Protein AF-A0A7S4T8A0-F1 (afdb_monomer_lite)

Sequence (207 aa):
MSKEERPYHCPDCGFCRVGGAENFRHCHDCGMCIDKSLFREHNCKVGKYMSNCPVCQEDLFSSRSASHEMPCGHAIHWHCFRDLAAHDSRCPVCKKTAETHERMLPTWNAMAMGIALQPVPPDLAKAVTIVCNDCEKSEENRAWHFLGVQCRHCQSFNTVVERIAMVGPQAHEFLMVADPHPLHLEAQQQQAQQQQQQTNQRRYRRI

Secondary structure (DSSP, 8-state):
--TT--EEE-TTT--EEES-GGGEEE-TTT--EEETTTTTTS---TTSSSSB-TTT--BTTT-SSPEEE-TTS-EEEHHHHHHHHTT--B-TTT-SBSS-HHHHHHHHHHHHHHHHHSPPPGGG-EEEEEEETTT--EEEEEEP-TT----TTT----EEEEEEEEEHHHHHHHHHHHS--HHHHHHHHHHHHHHHHHHHHHHHTT-

Organism: NCBI:txid49249

Radius of gyration: 25.97 Å; chains: 1; bounding box: 53×41×87 Å

Foldseek 3Di:
DPLFAQWDADPQLRDIDTNDPVQWDQDPQCRDTHGPVCVVPDPGHGCQQVAAAPQPRHGRRPDPFDWDAFPVGHIHGPVSVVVCVVPAQADPPQRAGRHDLVVCVVVLVVLLVVCVVDPDDQQFWWWFWKAASHPRDIDGRFTDDPSATADPVSRDRRIDGPDTDDGGNVSVVSCCPRPNRPVNVVVVVVVVVVVVVVVVVVVVVVD

pLDDT: mean 87.11, std 11.29, range [48.75, 98.44]

InterPro domains:
  IPR001841 Zinc finger, RING-type [PF13639] (52-95)
  IPR001841 Zinc finger, RING-type [PS50089] (53-95)
  IPR001841 Zinc finger, RING-type [SM00184] (53-94)
  IPR013083 Zinc finger, RING/FYVE/PHD-type [G3DSA:3.30.40.10] (49-97)
  IPR017921 Zinc finger, CTCHY-type [PS51270] (1-52)
  IPR037275 Zinc finger, CTCHY-type superfamily [SSF161245] (4-44)
  IPR039512 RCHY1, zinc-ribbon [PF14599] (105-159)

Structure (mmCIF, N/CA/C/O backbone):
data_AF-A0A7S4T8A0-F1
#
_entry.id   AF-A0A7S4T8A0-F1
#
loop_
_atom_site.group_PDB
_atom_site.id
_atom_site.type_symbol
_atom_site.label_atom_id
_atom_site.label_alt_id
_atom_site.label_comp_id
_atom_site.label_asym_id
_atom_site.label_entity_id
_atom_site.label_seq_id
_atom_site.pdbx_PDB_ins_code
_atom_site.Cartn_x
_atom_site.Cartn_y
_atom_site.Cartn_z
_atom_site.occupancy
_atom_site.B_iso_or_equiv
_atom_site.auth_seq_id
_atom_site.auth_comp_id
_atom_site.auth_asym_id
_atom_site.auth_atom_id
_atom_site.pdbx_PDB_model_num
ATOM 1 N N . MET A 1 1 ? 28.435 13.270 -33.967 1.00 48.75 1 MET A N 1
ATOM 2 C CA . MET A 1 1 ? 27.556 12.392 -33.170 1.00 48.75 1 MET A CA 1
ATOM 3 C C . MET A 1 1 ? 28.020 12.504 -31.733 1.00 48.75 1 MET A C 1
ATOM 5 O O . MET A 1 1 ? 29.203 12.268 -31.490 1.00 48.75 1 MET A O 1
ATOM 9 N N . SER A 1 2 ? 27.169 12.984 -30.825 1.00 53.16 2 SER A N 1
ATOM 10 C CA . SER A 1 2 ? 27.525 13.049 -29.403 1.00 53.16 2 SER A CA 1
ATOM 11 C C . SER A 1 2 ? 27.737 11.624 -28.869 1.00 53.16 2 SER A C 1
ATOM 13 O O . SER A 1 2 ? 27.268 10.650 -29.462 1.00 53.16 2 SER A O 1
ATOM 15 N N . LYS A 1 3 ? 28.479 11.468 -27.764 1.00 54.41 3 LYS A N 1
ATOM 16 C CA . LYS A 1 3 ? 28.726 10.153 -27.131 1.00 54.41 3 LYS A CA 1
ATOM 17 C C . LYS A 1 3 ? 27.432 9.398 -26.777 1.00 54.41 3 LYS A C 1
ATOM 19 O O . LYS A 1 3 ? 27.478 8.184 -26.615 1.00 54.41 3 LYS A O 1
ATOM 24 N N . GLU A 1 4 ? 26.310 10.105 -26.684 1.00 59.97 4 GLU A N 1
ATOM 25 C CA . GLU A 1 4 ? 25.004 9.593 -26.263 1.00 59.97 4 GLU A CA 1
ATOM 26 C C . GLU A 1 4 ? 24.246 8.862 -27.385 1.00 59.97 4 GLU A C 1
ATOM 28 O O . GLU A 1 4 ? 23.417 8.006 -27.101 1.00 59.97 4 GLU A O 1
ATOM 33 N N . GLU A 1 5 ? 24.568 9.099 -28.660 1.00 71.00 5 GLU A N 1
ATOM 34 C CA . GLU A 1 5 ? 23.824 8.564 -29.813 1.00 71.00 5 GLU A CA 1
ATOM 35 C C . GLU A 1 5 ? 24.552 7.394 -30.497 1.00 71.00 5 GLU A C 1
ATOM 37 O O . GLU A 1 5 ? 24.729 7.362 -31.716 1.00 71.00 5 GLU A O 1
ATOM 42 N N . ARG A 1 6 ? 25.022 6.418 -29.711 1.00 85.56 6 ARG A N 1
ATOM 43 C CA . ARG A 1 6 ? 25.659 5.193 -30.229 1.00 85.56 6 ARG A CA 1
ATOM 44 C C . ARG A 1 6 ? 24.698 4.005 -30.163 1.00 85.56 6 ARG A C 1
ATOM 46 O O . ARG A 1 6 ? 24.637 3.351 -29.117 1.00 85.56 6 ARG A O 1
ATOM 53 N N . PRO A 1 7 ? 23.917 3.729 -31.225 1.00 87.62 7 PRO A N 1
ATOM 54 C CA . PRO A 1 7 ? 23.053 2.562 -31.258 1.00 87.62 7 PRO A CA 1
ATOM 55 C C . PRO A 1 7 ? 23.877 1.273 -31.328 1.00 87.62 7 PRO A C 1
ATOM 57 O O . PRO A 1 7 ? 24.908 1.216 -31.996 1.00 87.62 7 PRO A O 1
ATOM 60 N N . TYR A 1 8 ? 23.414 0.230 -30.649 1.00 88.06 8 TYR A N 1
ATOM 61 C CA . TYR A 1 8 ? 23.996 -1.106 -30.702 1.00 88.06 8 TYR A CA 1
ATOM 62 C C . TYR A 1 8 ? 22.904 -2.166 -30.566 1.00 88.06 8 TYR A C 1
ATOM 64 O O . TYR A 1 8 ? 21.830 -1.906 -30.027 1.00 88.06 8 TYR A O 1
ATOM 72 N N . HIS A 1 9 ? 23.180 -3.374 -31.043 1.00 87.38 9 HIS A N 1
ATOM 73 C CA . HIS A 1 9 ? 22.301 -4.520 -30.855 1.00 87.38 9 HIS A CA 1
ATOM 74 C C . HIS A 1 9 ? 22.799 -5.354 -29.674 1.00 87.38 9 HIS A C 1
ATOM 76 O O . HIS A 1 9 ? 23.986 -5.675 -29.607 1.00 87.38 9 HIS A O 1
ATOM 82 N N . CYS A 1 10 ? 21.916 -5.703 -28.741 1.00 86.44 10 CYS A N 1
ATOM 83 C CA . CYS A 1 10 ? 22.257 -6.653 -27.687 1.00 86.44 10 CYS A CA 1
ATOM 84 C C . CYS A 1 10 ? 21.934 -8.080 -28.167 1.00 86.44 10 CYS A C 1
ATOM 86 O O . CYS A 1 10 ? 20.768 -8.348 -28.459 1.00 86.44 10 CYS A O 1
ATOM 88 N N . PRO A 1 11 ? 22.923 -8.992 -28.223 1.00 86.88 11 PRO A N 1
ATOM 89 C CA . PRO A 1 11 ? 22.726 -10.341 -28.757 1.00 86.88 11 PRO A CA 1
ATOM 90 C C . PRO A 1 11 ? 21.789 -11.199 -27.898 1.00 86.88 11 PRO A C 1
ATOM 92 O O . PRO A 1 11 ? 21.138 -12.090 -28.429 1.00 86.88 11 PRO A O 1
ATOM 95 N N . ASP A 1 12 ? 21.688 -10.913 -26.598 1.00 86.56 12 ASP A N 1
ATOM 96 C CA . ASP A 1 12 ? 20.878 -11.705 -25.668 1.00 86.56 12 ASP A CA 1
ATOM 97 C C . ASP A 1 12 ? 19.387 -11.345 -25.722 1.00 86.56 12 ASP A C 1
ATOM 99 O O . ASP A 1 12 ? 18.534 -12.222 -25.639 1.00 86.56 12 ASP A O 1
ATOM 103 N N . CYS A 1 13 ? 19.053 -10.054 -25.865 1.00 79.56 13 CYS A N 1
ATOM 104 C CA . CYS A 1 13 ? 17.653 -9.604 -25.899 1.00 79.56 13 CYS A CA 1
ATOM 105 C C . CYS A 1 13 ? 17.105 -9.347 -27.307 1.00 79.56 13 CYS A C 1
ATOM 107 O O . CYS A 1 13 ? 15.904 -9.145 -27.451 1.00 79.56 13 CYS A O 1
ATOM 109 N N . GLY A 1 14 ? 17.957 -9.299 -28.335 1.00 80.44 14 GLY A N 1
ATOM 110 C CA . GLY A 1 14 ? 17.535 -9.064 -29.718 1.00 80.44 14 GLY A CA 1
ATOM 111 C C . GLY A 1 14 ? 17.046 -7.638 -30.013 1.00 80.44 14 GLY A C 1
ATOM 112 O O . GLY A 1 14 ? 16.541 -7.381 -31.106 1.00 80.44 14 GLY A O 1
ATOM 113 N N . PHE A 1 15 ? 17.197 -6.690 -29.080 1.00 80.75 15 PHE A N 1
ATOM 114 C CA . PHE A 1 15 ? 16.782 -5.297 -29.270 1.00 80.75 15 PHE A CA 1
ATOM 115 C C . PHE A 1 15 ? 17.943 -4.358 -29.592 1.00 80.75 15 PHE A C 1
ATOM 117 O O . PHE A 1 15 ? 19.046 -4.461 -29.044 1.00 80.75 15 PHE A O 1
ATOM 124 N N . CYS A 1 16 ? 17.645 -3.366 -30.435 1.00 85.25 16 CYS A N 1
ATOM 125 C CA . CYS A 1 16 ? 18.501 -2.207 -30.650 1.00 85.25 16 CYS A CA 1
ATOM 126 C C . CYS A 1 16 ? 18.373 -1.241 -29.462 1.00 85.25 16 CYS A C 1
ATOM 128 O O . CYS A 1 16 ? 17.284 -0.763 -29.145 1.00 85.25 16 CYS A O 1
ATOM 130 N N . ARG A 1 17 ? 19.493 -0.948 -28.806 1.00 81.88 17 ARG A N 1
ATOM 131 C CA . ARG A 1 17 ? 19.627 -0.003 -27.691 1.00 81.88 17 ARG A CA 1
ATOM 132 C C . ARG A 1 17 ? 20.477 1.186 -28.137 1.00 81.88 17 ARG A C 1
ATOM 134 O O . ARG A 1 17 ? 21.152 1.110 -29.157 1.00 81.88 17 ARG A O 1
ATOM 141 N N . VAL A 1 18 ? 20.464 2.275 -27.373 1.00 83.62 18 VAL A N 1
ATOM 142 C CA . VAL A 1 18 ? 21.265 3.484 -27.634 1.00 83.62 18 VAL A CA 1
ATOM 143 C C . VAL A 1 18 ? 22.103 3.800 -26.394 1.00 83.62 18 VAL A C 1
ATOM 145 O O . VAL A 1 18 ? 21.652 3.552 -25.279 1.00 83.62 18 VAL A O 1
ATOM 148 N N . GLY A 1 19 ? 23.327 4.294 -26.594 1.00 83.19 19 GLY A N 1
ATOM 149 C CA . GLY A 1 19 ? 24.259 4.667 -25.521 1.00 83.19 19 GLY A CA 1
ATOM 150 C C . GLY A 1 19 ? 25.562 3.856 -25.487 1.00 83.19 19 GLY A C 1
ATOM 151 O O . GLY A 1 19 ? 26.326 3.997 -24.539 1.00 83.19 19 GLY A O 1
ATOM 152 N N . GLY A 1 20 ? 25.836 3.039 -26.512 1.00 86.38 20 GLY A N 1
ATOM 153 C CA . GLY A 1 20 ? 27.074 2.262 -26.669 1.00 86.38 20 GLY A CA 1
ATOM 154 C C . GLY A 1 20 ? 27.067 0.919 -25.932 1.00 86.38 20 GLY A C 1
ATOM 155 O O . GLY A 1 20 ? 26.798 0.855 -24.735 1.00 86.38 20 GLY A O 1
ATOM 156 N N . ALA A 1 21 ? 27.392 -0.171 -26.637 1.00 86.00 21 ALA A N 1
ATOM 157 C CA . ALA A 1 21 ? 27.410 -1.531 -26.079 1.00 86.00 21 ALA A CA 1
ATOM 158 C C . ALA A 1 21 ? 28.357 -1.670 -24.873 1.00 86.00 21 ALA A C 1
ATOM 160 O O . ALA A 1 21 ? 28.157 -2.503 -23.991 1.00 86.00 21 ALA A O 1
ATOM 161 N N . GLU A 1 22 ? 29.391 -0.835 -24.817 1.00 88.81 22 GLU A N 1
ATOM 162 C CA . GLU A 1 22 ? 30.385 -0.800 -23.757 1.00 88.81 22 GLU A CA 1
ATOM 163 C C . GLU A 1 22 ? 29.832 -0.340 -22.403 1.00 88.81 22 GLU A C 1
ATOM 165 O O . GLU A 1 22 ? 30.425 -0.692 -21.383 1.00 88.81 22 GLU A O 1
ATOM 170 N N . ASN A 1 23 ? 28.713 0.387 -22.370 1.00 87.88 23 ASN A N 1
ATOM 171 C CA . ASN A 1 23 ? 28.159 0.963 -21.139 1.00 87.88 23 ASN A CA 1
ATOM 172 C C . ASN A 1 23 ? 27.090 0.083 -20.494 1.00 87.88 23 ASN A C 1
ATOM 174 O O . ASN A 1 23 ? 26.768 0.268 -19.327 1.00 87.88 23 ASN A O 1
ATOM 178 N N . PHE A 1 24 ? 26.581 -0.917 -21.211 1.00 89.94 24 PHE A N 1
ATOM 179 C CA . PHE A 1 24 ? 25.480 -1.750 -20.745 1.00 89.94 24 PHE A CA 1
ATOM 180 C C . PHE A 1 24 ? 25.901 -3.208 -20.581 1.00 89.94 24 PHE A C 1
ATOM 182 O O . PHE A 1 24 ? 26.848 -3.698 -21.200 1.00 89.94 24 PHE A O 1
ATOM 189 N N . ARG A 1 25 ? 25.182 -3.919 -19.720 1.00 91.00 25 ARG A N 1
ATOM 190 C CA . ARG A 1 25 ? 25.279 -5.364 -19.538 1.00 91.00 25 ARG A CA 1
ATOM 191 C C . ARG A 1 25 ? 23.870 -5.940 -19.487 1.00 91.00 25 ARG A C 1
ATOM 193 O O . ARG A 1 25 ? 23.003 -5.401 -18.804 1.00 91.00 25 ARG A O 1
ATOM 200 N N . HIS A 1 26 ? 23.647 -7.032 -20.209 1.00 89.31 26 HIS A N 1
ATOM 201 C CA . HIS A 1 26 ? 22.396 -7.769 -20.121 1.00 89.31 26 HIS A CA 1
ATOM 202 C C . HIS A 1 26 ? 22.332 -8.537 -18.795 1.00 89.31 26 HIS A C 1
ATOM 204 O O . HIS A 1 26 ? 23.280 -9.225 -18.418 1.00 89.31 26 HIS A O 1
ATOM 210 N N . CYS A 1 27 ? 21.231 -8.386 -18.066 1.00 87.81 27 CYS A N 1
ATOM 211 C CA . CYS A 1 27 ? 20.932 -9.198 -16.898 1.00 87.81 27 CYS A CA 1
ATOM 212 C C . CYS A 1 27 ? 20.040 -10.363 -17.331 1.00 87.81 27 CYS A C 1
ATOM 214 O O . CYS A 1 27 ? 18.884 -10.147 -17.683 1.00 87.81 27 CYS A O 1
ATOM 216 N N . HIS A 1 28 ? 20.567 -11.587 -17.281 1.00 85.88 28 HIS A N 1
ATOM 217 C CA . HIS A 1 28 ? 19.819 -12.786 -17.677 1.00 85.88 28 HIS A CA 1
ATOM 218 C C . HIS A 1 28 ? 18.681 -13.143 -16.713 1.00 85.88 28 HIS A C 1
ATOM 220 O O . HIS A 1 28 ? 17.760 -13.850 -17.105 1.00 85.88 28 HIS A O 1
ATOM 226 N N . ASP A 1 29 ? 18.709 -12.627 -15.482 1.00 82.50 29 ASP A N 1
ATOM 227 C CA . ASP A 1 29 ? 17.648 -12.872 -14.506 1.00 82.50 29 ASP A CA 1
ATOM 228 C C . ASP A 1 29 ? 16.394 -12.046 -14.842 1.00 82.50 29 ASP A C 1
ATOM 230 O O . ASP A 1 29 ? 15.294 -12.585 -14.954 1.00 82.50 29 ASP A O 1
ATOM 234 N N . CYS A 1 30 ? 16.541 -10.729 -15.046 1.00 78.19 30 CYS A N 1
ATOM 235 C CA . CYS A 1 30 ? 15.410 -9.835 -15.333 1.00 78.19 30 CYS A CA 1
ATOM 236 C C . CYS A 1 30 ? 15.162 -9.560 -16.828 1.00 78.19 30 CYS A C 1
ATOM 238 O O . CYS A 1 30 ? 14.148 -8.948 -17.167 1.00 78.19 30 CYS A O 1
ATOM 240 N N . GLY A 1 31 ? 16.071 -9.979 -17.713 1.00 79.00 31 GLY A N 1
ATOM 241 C CA . GLY A 1 31 ? 15.983 -9.823 -19.169 1.00 79.00 31 GLY A CA 1
ATOM 242 C C . GLY A 1 31 ? 16.348 -8.431 -19.705 1.00 79.00 31 GLY A C 1
ATOM 243 O O . GLY A 1 31 ? 16.239 -8.190 -20.908 1.00 79.00 31 GLY A O 1
ATOM 244 N N . MET A 1 32 ? 16.783 -7.492 -18.856 1.00 81.81 32 MET A N 1
ATOM 245 C CA . MET A 1 32 ? 17.033 -6.097 -19.248 1.00 81.81 32 MET A CA 1
ATOM 246 C C . MET A 1 32 ? 18.515 -5.779 -19.463 1.00 81.81 32 MET A C 1
ATOM 248 O O . MET A 1 32 ? 19.394 -6.282 -18.764 1.00 81.81 32 MET A O 1
ATOM 252 N N . CYS A 1 33 ? 18.795 -4.877 -20.410 1.00 87.12 33 CYS A N 1
ATOM 253 C CA . CYS A 1 33 ? 20.112 -4.255 -20.565 1.00 87.12 33 CYS A CA 1
ATOM 254 C C . CYS A 1 33 ? 20.242 -3.099 -19.569 1.00 87.12 33 CYS A C 1
ATOM 256 O O . CYS A 1 33 ? 19.573 -2.079 -19.725 1.00 87.12 33 CYS A O 1
ATOM 258 N N . ILE A 1 34 ? 21.098 -3.259 -18.563 1.00 88.62 34 ILE A N 1
ATOM 259 C CA . ILE A 1 34 ? 21.295 -2.302 -17.470 1.00 88.62 34 ILE A CA 1
ATOM 260 C C . ILE A 1 34 ? 22.652 -1.621 -17.632 1.00 88.62 34 ILE A C 1
ATOM 262 O O . ILE A 1 34 ? 23.612 -2.251 -18.081 1.00 88.62 34 ILE A O 1
ATOM 266 N N . ASP A 1 35 ? 22.741 -0.341 -17.274 1.00 89.69 35 ASP A N 1
ATOM 267 C CA . ASP A 1 35 ? 24.019 0.368 -17.217 1.00 89.69 35 ASP A CA 1
ATOM 268 C C . ASP A 1 35 ? 24.990 -0.373 -16.282 1.00 89.69 35 ASP A C 1
ATOM 270 O O . ASP A 1 35 ? 24.622 -0.798 -15.184 1.00 89.69 35 ASP A O 1
ATOM 274 N N . LYS A 1 36 ? 26.241 -0.554 -16.709 1.00 90.38 36 LYS A N 1
ATOM 275 C CA . LYS A 1 36 ? 27.254 -1.287 -15.941 1.00 90.38 36 LYS A CA 1
ATOM 276 C C . LYS A 1 36 ? 27.491 -0.685 -14.557 1.00 90.38 36 LYS A C 1
ATOM 278 O O . LYS A 1 36 ? 27.799 -1.447 -13.643 1.00 90.38 36 LYS A O 1
ATOM 283 N N . SER A 1 37 ? 27.338 0.631 -14.396 1.00 89.38 37 SER A N 1
ATOM 284 C CA . SER A 1 37 ? 27.456 1.312 -13.102 1.00 89.38 37 SER A CA 1
ATOM 285 C C . SER A 1 37 ? 26.334 0.924 -12.135 1.00 89.38 37 SER A C 1
ATOM 287 O O . SER A 1 37 ? 26.591 0.739 -10.951 1.00 89.38 37 SER A O 1
ATOM 289 N N . LEU A 1 38 ? 25.122 0.697 -12.647 1.00 87.69 38 LEU A N 1
ATOM 290 C CA . LEU A 1 38 ? 23.939 0.340 -11.858 1.00 87.69 38 LEU A CA 1
ATOM 291 C C . LEU A 1 38 ? 23.700 -1.173 -11.781 1.00 87.69 38 LEU A C 1
ATOM 293 O O . LEU A 1 38 ? 22.824 -1.627 -11.050 1.00 87.69 38 LEU A O 1
ATOM 297 N N . PHE A 1 39 ? 24.478 -1.987 -12.499 1.00 88.62 39 PHE A N 1
ATOM 298 C CA . PHE A 1 39 ? 24.232 -3.426 -12.616 1.00 88.62 39 PHE A CA 1
ATOM 299 C C . PHE A 1 39 ? 24.230 -4.169 -11.272 1.00 88.62 39 PHE A C 1
ATOM 301 O O . PHE A 1 39 ? 23.576 -5.195 -11.146 1.00 88.62 39 PHE A O 1
ATOM 308 N N . ARG A 1 40 ? 24.939 -3.696 -10.244 1.00 85.69 40 ARG A N 1
ATOM 309 C CA . ARG A 1 40 ? 24.911 -4.351 -8.921 1.00 85.69 40 ARG A CA 1
ATOM 310 C C . ARG A 1 40 ? 23.735 -3.923 -8.048 1.00 85.69 40 ARG A C 1
ATOM 312 O O . ARG A 1 40 ? 23.324 -4.692 -7.192 1.00 85.69 40 ARG A O 1
ATOM 319 N N . GLU A 1 41 ? 23.212 -2.724 -8.272 1.00 85.25 41 GLU A N 1
ATOM 320 C CA . GLU A 1 41 ? 22.205 -2.085 -7.416 1.00 85.25 41 GLU A CA 1
ATOM 321 C C . GLU A 1 41 ? 20.824 -2.020 -8.078 1.00 85.25 41 GLU A C 1
ATOM 323 O O . GLU A 1 41 ? 19.853 -1.587 -7.461 1.00 85.25 41 GLU A O 1
ATOM 328 N N . HIS A 1 42 ? 20.708 -2.453 -9.337 1.00 84.69 42 HIS A N 1
ATOM 329 C CA . HIS A 1 42 ? 19.425 -2.477 -10.021 1.00 84.69 42 HIS A CA 1
ATOM 330 C C . HIS A 1 42 ? 18.442 -3.410 -9.315 1.00 84.69 42 HIS A C 1
ATOM 332 O O . HIS A 1 42 ? 18.804 -4.487 -8.836 1.00 84.69 42 HIS A O 1
ATOM 338 N N . ASN A 1 43 ? 17.172 -3.008 -9.300 1.00 72.50 43 ASN A N 1
ATOM 339 C CA . ASN A 1 43 ? 16.095 -3.803 -8.727 1.00 72.50 43 ASN A CA 1
ATOM 340 C C . ASN A 1 43 ? 15.769 -5.001 -9.636 1.00 72.50 43 ASN A C 1
ATOM 342 O O . ASN A 1 43 ? 14.817 -4.981 -10.428 1.00 72.50 43 ASN A O 1
ATOM 346 N N . CYS A 1 44 ? 16.627 -6.019 -9.572 1.00 78.75 44 CYS A N 1
ATOM 347 C CA . CYS A 1 44 ? 16.523 -7.239 -10.349 1.00 78.75 44 CYS A CA 1
ATOM 348 C C . CYS A 1 44 ? 15.435 -8.144 -9.770 1.00 78.75 44 CYS A C 1
ATOM 350 O O . CYS A 1 44 ? 15.535 -8.615 -8.637 1.00 78.7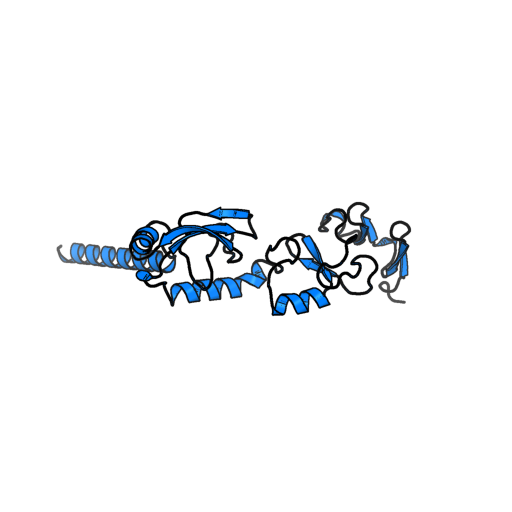5 44 CYS A O 1
ATOM 352 N N . LYS A 1 45 ? 14.404 -8.426 -10.569 1.00 73.19 45 LYS A N 1
ATOM 353 C CA . LYS A 1 45 ? 13.423 -9.477 -10.288 1.00 73.19 45 LYS A CA 1
ATOM 354 C C . LYS A 1 45 ? 13.258 -10.347 -11.525 1.00 73.19 45 LYS A C 1
ATOM 356 O O . LYS A 1 45 ? 13.103 -9.821 -12.631 1.00 73.19 45 LYS A O 1
ATOM 361 N N . VAL A 1 46 ? 13.297 -11.663 -11.326 1.00 72.12 46 VAL A N 1
ATOM 362 C CA . VAL A 1 46 ? 13.200 -12.639 -12.416 1.00 72.12 46 VAL A CA 1
ATOM 363 C C . VAL A 1 46 ? 11.882 -12.461 -13.166 1.00 72.12 46 VAL A C 1
ATOM 365 O O . VAL A 1 46 ? 10.829 -12.351 -12.542 1.00 72.12 46 VAL A O 1
ATOM 368 N N . GLY A 1 47 ? 11.942 -12.391 -14.498 1.00 64.75 47 GLY A N 1
ATOM 369 C CA . GLY A 1 47 ? 10.750 -12.313 -15.355 1.00 64.75 47 GLY A CA 1
ATOM 370 C C . GLY A 1 47 ? 9.937 -11.014 -15.254 1.00 64.75 47 GLY A C 1
ATOM 371 O O . GLY A 1 47 ? 8.846 -10.938 -15.810 1.00 64.75 47 GLY A O 1
ATOM 372 N N . LYS A 1 48 ? 10.455 -9.972 -14.590 1.00 67.50 48 LYS A N 1
ATOM 373 C CA . LYS A 1 48 ? 9.733 -8.715 -14.311 1.00 67.50 48 LYS A CA 1
ATOM 374 C C . LYS A 1 48 ? 9.112 -8.044 -15.537 1.00 67.50 48 LYS A C 1
ATOM 376 O O . LYS A 1 48 ? 8.021 -7.493 -15.440 1.00 67.50 48 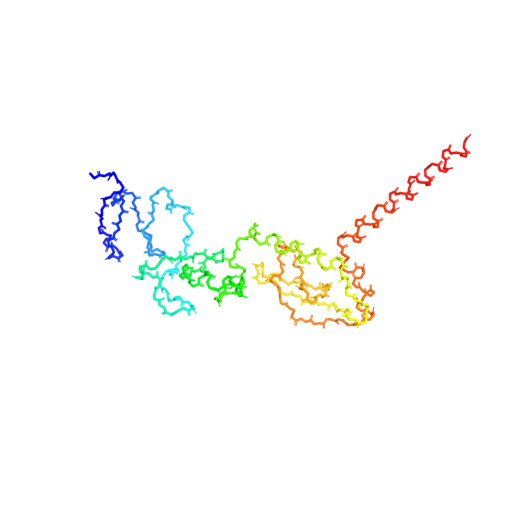LYS A O 1
ATOM 381 N N . TYR A 1 49 ? 9.802 -8.089 -16.672 1.00 68.00 49 TYR A N 1
ATOM 382 C CA . TYR A 1 49 ? 9.323 -7.500 -17.924 1.00 68.00 49 TYR A CA 1
ATOM 383 C C . TYR A 1 49 ? 8.752 -8.542 -18.883 1.00 68.00 49 TYR A C 1
ATOM 385 O O . TYR A 1 49 ? 8.081 -8.171 -19.833 1.00 68.00 49 TYR A O 1
ATOM 393 N N . MET A 1 50 ? 8.947 -9.835 -18.612 1.00 69.88 50 MET A N 1
ATOM 394 C CA . MET A 1 50 ? 8.470 -10.942 -19.453 1.00 69.88 50 MET A CA 1
ATOM 395 C C . MET A 1 50 ? 7.006 -11.289 -19.145 1.00 69.88 50 MET A C 1
ATOM 397 O O . MET A 1 50 ? 6.632 -12.455 -19.044 1.00 69.88 50 MET A O 1
ATOM 401 N N . SER A 1 51 ? 6.190 -10.262 -18.921 1.00 77.75 51 SER A N 1
ATOM 402 C CA . SER A 1 51 ? 4.763 -10.381 -18.644 1.00 77.75 51 SER A CA 1
ATOM 403 C C . SER A 1 51 ? 3.994 -9.264 -19.338 1.00 77.75 51 SER A C 1
ATOM 405 O O . SER A 1 51 ? 4.551 -8.221 -19.691 1.00 77.75 51 SER A O 1
ATOM 407 N N . ASN A 1 52 ? 2.695 -9.478 -19.526 1.00 89.94 52 ASN A N 1
ATOM 408 C CA . ASN A 1 52 ? 1.815 -8.452 -20.064 1.00 89.94 52 ASN A CA 1
ATOM 409 C C . ASN A 1 52 ? 1.404 -7.478 -18.959 1.00 89.94 52 ASN A C 1
ATOM 411 O O . ASN A 1 52 ? 1.201 -7.859 -17.804 1.00 89.94 52 ASN A O 1
ATOM 415 N N . CYS A 1 53 ? 1.217 -6.217 -19.333 1.00 92.25 53 CYS A N 1
ATOM 416 C CA . CYS A 1 53 ? 0.666 -5.199 -18.459 1.00 92.25 53 CYS A CA 1
ATOM 417 C C . CYS A 1 53 ? -0.738 -5.635 -17.989 1.00 92.25 53 CYS A C 1
ATOM 419 O O . CYS A 1 53 ? -1.617 -5.833 -18.823 1.00 92.25 53 CYS A O 1
ATOM 421 N N . PRO A 1 54 ? -1.015 -5.738 -16.678 1.00 92.19 54 PRO A N 1
ATOM 422 C CA . PRO A 1 54 ? -2.316 -6.166 -16.158 1.00 92.19 54 PRO A CA 1
ATOM 423 C C . PRO A 1 54 ? -3.451 -5.165 -16.431 1.00 92.19 54 PRO A C 1
ATOM 425 O O . PRO A 1 54 ? -4.608 -5.485 -16.177 1.00 92.19 54 PRO A O 1
ATOM 428 N N . VAL A 1 55 ? -3.132 -3.957 -16.912 1.00 92.81 55 VAL A N 1
ATOM 429 C CA . VAL A 1 55 ? -4.113 -2.905 -17.219 1.00 92.81 55 VAL A CA 1
ATOM 430 C C . VAL A 1 55 ? -4.547 -2.965 -18.687 1.00 92.81 55 VAL A C 1
ATOM 432 O O . VAL A 1 55 ? -5.739 -3.066 -18.955 1.00 92.81 55 VAL A O 1
ATOM 435 N N . CYS A 1 56 ? -3.604 -2.941 -19.636 1.00 93.38 56 CYS A N 1
ATOM 436 C CA . CYS A 1 56 ? -3.907 -2.936 -21.076 1.00 93.38 56 CYS A CA 1
ATOM 437 C C . CYS A 1 56 ? -3.676 -4.280 -21.787 1.00 93.38 56 CYS A C 1
ATOM 439 O O . CYS A 1 56 ? -4.016 -4.408 -22.956 1.00 93.38 56 CYS A O 1
ATOM 441 N N . GLN A 1 57 ? -3.104 -5.277 -21.103 1.00 91.44 57 GLN A N 1
ATOM 442 C CA . GLN A 1 57 ? -2.757 -6.609 -21.626 1.00 91.44 57 GLN A CA 1
ATOM 443 C C . GLN A 1 57 ? -1.696 -6.632 -22.737 1.00 91.44 57 GLN A C 1
ATOM 445 O O . GLN A 1 57 ? -1.402 -7.696 -23.279 1.00 91.44 57 GLN A O 1
ATOM 450 N N . GLU A 1 58 ? -1.071 -5.495 -23.033 1.00 91.06 58 GLU A N 1
ATOM 451 C CA . GLU A 1 58 ? 0.066 -5.417 -23.946 1.00 91.06 58 GLU A CA 1
ATOM 452 C C . GLU A 1 58 ? 1.368 -5.843 -23.260 1.00 91.06 58 GLU A C 1
ATOM 454 O O . GLU A 1 58 ? 1.544 -5.685 -22.050 1.00 91.06 58 GLU A O 1
ATOM 459 N N . ASP A 1 59 ? 2.307 -6.350 -24.052 1.00 87.00 59 ASP A N 1
ATOM 460 C CA . ASP A 1 59 ? 3.596 -6.839 -23.572 1.00 87.00 59 ASP A CA 1
ATOM 461 C C . ASP A 1 59 ? 4.464 -5.711 -22.967 1.00 87.00 59 ASP A C 1
ATOM 463 O O . ASP A 1 59 ? 4.557 -4.604 -23.510 1.00 87.00 59 ASP A O 1
ATOM 467 N N . LEU A 1 60 ? 5.105 -5.967 -21.820 1.00 85.19 60 LEU A N 1
ATOM 468 C CA . LEU A 1 60 ? 5.956 -4.978 -21.138 1.00 85.19 60 LEU A CA 1
ATOM 469 C C . LEU A 1 60 ? 7.393 -4.938 -21.671 1.00 85.19 60 LEU A C 1
ATOM 471 O O . LEU A 1 60 ? 8.091 -3.950 -21.443 1.00 85.19 60 LEU A O 1
ATOM 475 N N . PHE A 1 61 ? 7.845 -5.990 -22.353 1.00 77.06 61 PHE A N 1
ATOM 476 C CA . PHE A 1 61 ? 9.234 -6.156 -22.775 1.00 77.06 61 PHE A CA 1
ATOM 477 C C . PHE A 1 61 ? 9.515 -5.565 -24.159 1.00 77.06 61 PHE A C 1
ATOM 479 O O . PHE A 1 61 ? 10.519 -4.887 -24.368 1.00 77.06 61 PHE A O 1
ATOM 486 N N . SER A 1 62 ? 8.622 -5.836 -25.105 1.00 74.12 62 SER A N 1
ATOM 487 C CA . SER A 1 62 ? 8.714 -5.495 -26.523 1.00 74.12 62 SER A CA 1
ATOM 488 C C . SER A 1 62 ? 7.981 -4.204 -26.880 1.00 74.12 62 SER A C 1
ATOM 490 O O . SER A 1 62 ? 8.245 -3.622 -27.936 1.00 74.12 62 SER A O 1
ATOM 492 N N . SER A 1 63 ? 7.083 -3.723 -26.013 1.00 77.06 63 SER A N 1
ATOM 493 C CA . SER A 1 63 ? 6.409 -2.444 -26.223 1.00 77.06 63 SER A CA 1
ATOM 494 C C . SER A 1 63 ? 7.393 -1.274 -26.179 1.00 77.06 63 SER A C 1
ATOM 496 O O . SER A 1 63 ? 8.316 -1.214 -25.370 1.00 77.06 63 SER A O 1
ATOM 498 N N . ARG A 1 64 ? 7.157 -0.288 -27.050 1.00 76.69 64 ARG A N 1
ATOM 499 C CA . ARG A 1 64 ? 7.884 0.993 -27.057 1.00 76.69 64 ARG A CA 1
ATOM 500 C C . ARG A 1 64 ? 7.412 1.943 -25.953 1.00 76.69 64 ARG A C 1
ATOM 502 O O . ARG A 1 64 ? 8.031 2.987 -25.751 1.00 76.69 64 ARG A O 1
ATOM 509 N N . SER A 1 65 ? 6.308 1.622 -25.282 1.00 80.12 65 SER A N 1
ATOM 510 C CA . SER A 1 65 ? 5.780 2.411 -24.173 1.00 80.12 65 SER A CA 1
ATOM 511 C C . SER A 1 65 ? 6.683 2.281 -22.952 1.00 80.12 65 SER A C 1
ATOM 513 O O . SER A 1 65 ? 7.046 1.177 -22.555 1.00 80.12 65 SER A O 1
ATOM 515 N N . ALA A 1 66 ? 7.009 3.408 -22.315 1.00 84.06 66 ALA A N 1
ATOM 516 C CA . ALA A 1 66 ? 7.786 3.404 -21.080 1.00 84.06 66 ALA A CA 1
ATOM 517 C C . ALA A 1 66 ? 7.108 2.540 -20.002 1.00 84.06 66 ALA A C 1
ATOM 519 O O . ALA A 1 66 ? 5.893 2.627 -19.804 1.00 84.06 66 ALA A O 1
ATOM 520 N N . SER A 1 67 ? 7.892 1.733 -19.290 1.00 86.62 67 SER A N 1
ATOM 521 C CA . SER A 1 67 ? 7.436 0.976 -18.123 1.00 86.62 67 SER A CA 1
ATOM 522 C C . SER A 1 67 ? 7.561 1.810 -16.850 1.00 86.62 67 SER A C 1
ATOM 524 O O . SER A 1 67 ? 8.539 2.536 -16.674 1.00 86.62 67 SER A O 1
ATOM 526 N N . HIS A 1 68 ? 6.622 1.637 -15.932 1.00 89.00 68 HIS A N 1
ATOM 527 C CA . HIS A 1 68 ? 6.679 2.113 -14.563 1.00 89.00 68 HIS A CA 1
ATOM 528 C C . HIS A 1 68 ? 6.824 0.933 -13.614 1.00 89.00 68 HIS A C 1
ATOM 530 O O . HIS A 1 68 ? 6.059 -0.027 -13.693 1.00 89.00 68 HIS A O 1
ATOM 536 N N . GLU A 1 69 ? 7.781 1.022 -12.704 1.00 87.88 69 GLU A N 1
ATOM 537 C CA . GLU A 1 69 ? 7.959 0.053 -11.637 1.00 87.88 69 GLU A CA 1
ATOM 538 C C . GLU A 1 69 ? 7.436 0.622 -10.322 1.00 87.88 69 GLU A C 1
ATOM 540 O O . GLU A 1 69 ? 7.877 1.678 -9.877 1.00 87.88 69 GLU A O 1
ATOM 545 N N . MET A 1 70 ? 6.532 -0.119 -9.686 1.00 91.94 70 MET A N 1
ATOM 546 C CA . MET A 1 70 ? 6.011 0.213 -8.362 1.00 91.94 70 MET A CA 1
ATOM 547 C C . MET A 1 70 ? 6.958 -0.290 -7.258 1.00 91.94 70 MET A C 1
ATOM 549 O O . MET A 1 70 ? 7.705 -1.244 -7.486 1.00 91.94 70 MET A O 1
ATOM 553 N N . PRO A 1 71 ? 6.869 0.223 -6.014 1.00 90.94 71 PRO A N 1
ATOM 554 C CA . PRO A 1 71 ? 7.726 -0.209 -4.900 1.00 90.94 71 PRO A CA 1
ATOM 555 C C . PRO A 1 71 ? 7.644 -1.705 -4.564 1.00 90.94 71 PRO A C 1
ATOM 557 O O . PRO A 1 71 ? 8.613 -2.305 -4.108 1.00 90.94 71 PRO A O 1
ATOM 560 N N . CYS A 1 72 ? 6.504 -2.351 -4.832 1.00 90.38 72 CYS A N 1
ATOM 561 C CA . CYS A 1 72 ? 6.368 -3.804 -4.694 1.00 90.38 72 CYS A CA 1
ATOM 562 C C . CYS A 1 72 ? 7.198 -4.602 -5.727 1.00 90.38 72 CYS A C 1
ATOM 564 O O . CYS A 1 72 ? 7.352 -5.818 -5.596 1.00 90.38 72 CYS A O 1
ATOM 566 N N . GLY A 1 73 ? 7.760 -3.935 -6.739 1.00 86.69 73 GLY A N 1
ATOM 567 C CA . GLY A 1 73 ? 8.583 -4.476 -7.823 1.00 86.69 73 GLY A CA 1
ATOM 568 C C . GLY A 1 73 ? 7.809 -5.004 -9.032 1.00 86.69 73 GLY A C 1
ATOM 569 O O . GLY A 1 73 ? 8.434 -5.499 -9.966 1.00 86.69 73 GLY A O 1
ATOM 570 N N . HIS A 1 74 ? 6.475 -4.912 -9.037 1.00 89.69 74 HIS A N 1
ATOM 571 C CA . HIS A 1 74 ? 5.680 -5.156 -10.242 1.00 89.69 74 HIS A CA 1
ATOM 572 C C . HIS A 1 74 ? 5.782 -3.965 -11.197 1.00 89.69 74 HIS A C 1
ATOM 574 O O . HIS A 1 74 ? 5.838 -2.812 -10.760 1.00 89.69 74 HIS A O 1
ATOM 580 N N . ALA A 1 75 ? 5.764 -4.251 -12.498 1.00 90.06 75 ALA A N 1
ATOM 581 C CA . ALA A 1 75 ? 5.824 -3.246 -13.547 1.00 90.06 75 ALA A CA 1
ATOM 582 C C . ALA A 1 75 ? 4.518 -3.201 -14.352 1.00 90.06 75 ALA A C 1
ATOM 584 O O . ALA A 1 75 ? 3.898 -4.232 -14.594 1.00 90.06 75 ALA A O 1
ATOM 585 N N . ILE A 1 76 ? 4.115 -1.999 -14.762 1.00 93.06 76 ILE A N 1
ATOM 586 C CA . ILE A 1 76 ? 3.026 -1.732 -15.718 1.00 93.06 76 ILE A CA 1
ATOM 587 C C . ILE A 1 76 ? 3.489 -0.641 -16.694 1.00 93.06 76 ILE A C 1
ATOM 589 O O . ILE A 1 76 ? 4.533 -0.035 -16.468 1.00 93.06 76 ILE A O 1
ATOM 593 N N . HIS A 1 77 ? 2.769 -0.337 -17.777 1.00 93.25 77 HIS A N 1
ATOM 594 C CA . HIS A 1 77 ? 3.149 0.824 -18.599 1.00 93.25 77 HIS A CA 1
ATOM 595 C C . HIS A 1 77 ? 2.920 2.143 -17.854 1.00 93.25 77 HIS A C 1
ATOM 597 O O . HIS A 1 77 ? 1.992 2.275 -17.063 1.00 93.25 77 HIS A O 1
ATOM 603 N N . TRP A 1 78 ? 3.725 3.159 -18.156 1.00 92.06 78 TRP A N 1
ATOM 604 C CA . TRP A 1 78 ? 3.634 4.483 -17.536 1.00 92.06 78 TRP A CA 1
ATOM 605 C C . TRP A 1 78 ? 2.285 5.168 -17.773 1.00 92.06 78 TRP A C 1
ATOM 607 O O . TRP A 1 78 ? 1.728 5.765 -16.856 1.00 92.06 78 TRP A O 1
ATOM 617 N N . HIS A 1 79 ? 1.726 5.054 -18.981 1.00 93.50 79 HIS A N 1
ATOM 618 C CA . HIS A 1 79 ? 0.398 5.602 -19.265 1.00 93.50 79 HIS A CA 1
ATOM 619 C C . HIS A 1 79 ? -0.683 4.880 -18.439 1.00 93.50 79 HIS A C 1
ATOM 621 O O . HIS A 1 79 ? -1.474 5.545 -17.780 1.00 93.50 79 HIS A O 1
ATOM 627 N N . CYS A 1 80 ? -0.625 3.544 -18.361 1.00 95.12 80 CYS A N 1
ATOM 628 C CA . CYS A 1 80 ? -1.501 2.738 -17.508 1.00 95.12 80 CYS A CA 1
ATOM 629 C C . CYS A 1 80 ? -1.372 3.113 -16.025 1.00 95.12 80 CYS A C 1
ATOM 631 O O . CYS A 1 80 ? -2.371 3.172 -15.317 1.00 95.12 80 CYS A O 1
ATOM 633 N N . PHE A 1 81 ? -0.152 3.380 -15.550 1.00 94.94 81 PHE A N 1
ATOM 634 C CA . PHE A 1 81 ? 0.083 3.830 -14.181 1.00 94.94 81 PHE A CA 1
ATOM 635 C C . PHE A 1 81 ? -0.564 5.183 -13.899 1.00 94.94 81 PHE A C 1
ATOM 637 O O . PHE A 1 81 ? -1.236 5.332 -12.886 1.00 94.94 81 PHE A O 1
ATOM 644 N N . ARG A 1 82 ? -0.401 6.157 -14.797 1.00 93.56 82 ARG A N 1
ATOM 645 C CA . ARG A 1 82 ? -1.005 7.483 -14.638 1.00 93.56 82 ARG A CA 1
ATOM 646 C C . ARG A 1 82 ? -2.531 7.405 -14.570 1.00 93.56 82 ARG A C 1
ATOM 648 O O . ARG A 1 82 ? -3.134 8.081 -13.742 1.00 93.56 82 ARG A O 1
ATOM 655 N N . ASP A 1 83 ? -3.133 6.572 -15.413 1.00 94.12 83 ASP A N 1
ATOM 656 C CA . ASP A 1 83 ? -4.585 6.398 -15.453 1.00 94.12 83 ASP A CA 1
ATOM 657 C C . ASP A 1 83 ? -5.091 5.650 -14.202 1.00 94.12 83 ASP A C 1
ATOM 659 O O . ASP A 1 83 ? -6.122 6.012 -13.629 1.00 94.12 83 ASP A O 1
ATOM 663 N N . LEU A 1 84 ? -4.331 4.655 -13.725 1.00 92.94 84 LEU A N 1
ATOM 664 C CA . LEU A 1 84 ? -4.599 3.939 -12.476 1.00 92.94 84 LEU A CA 1
ATOM 665 C C . LEU A 1 84 ? -4.506 4.866 -11.259 1.00 92.94 84 LEU A C 1
ATOM 667 O O . LEU A 1 84 ? -5.435 4.899 -10.459 1.00 92.94 84 LEU A O 1
ATOM 671 N N . ALA A 1 85 ? -3.429 5.646 -11.142 1.00 89.75 85 ALA A N 1
ATOM 672 C CA . ALA A 1 85 ? -3.151 6.510 -9.993 1.00 89.75 85 ALA A CA 1
ATOM 673 C C . ALA A 1 85 ? -4.214 7.602 -9.776 1.00 89.75 85 ALA A C 1
ATOM 675 O O . ALA A 1 85 ? -4.333 8.133 -8.673 1.00 89.75 85 ALA A O 1
ATOM 676 N N . ALA A 1 86 ? -5.011 7.920 -10.801 1.00 89.12 86 ALA A N 1
ATOM 677 C CA . ALA A 1 86 ? -6.158 8.815 -10.678 1.00 89.12 86 ALA A CA 1
ATOM 678 C C . ALA A 1 86 ? -7.351 8.191 -9.920 1.00 89.12 86 ALA A C 1
ATOM 680 O O . ALA A 1 86 ? -8.220 8.926 -9.455 1.00 89.12 86 ALA A O 1
ATOM 681 N N . HIS A 1 87 ? -7.401 6.861 -9.792 1.00 89.00 87 HIS A N 1
ATOM 682 C CA . HIS A 1 87 ? -8.554 6.125 -9.261 1.00 89.00 87 HIS A CA 1
ATOM 683 C C . HIS A 1 87 ? -8.201 5.182 -8.105 1.00 89.00 87 HIS A C 1
ATOM 685 O O . HIS A 1 87 ? -8.986 5.037 -7.170 1.00 89.00 87 HIS A O 1
ATOM 691 N N . ASP A 1 88 ? -7.043 4.525 -8.160 1.00 91.25 88 ASP A N 1
ATOM 692 C CA . ASP A 1 88 ? -6.593 3.565 -7.157 1.00 91.25 88 ASP A CA 1
ATOM 693 C C . ASP A 1 88 ? -5.079 3.697 -6.958 1.00 91.25 88 ASP A C 1
ATOM 695 O O . ASP A 1 88 ? -4.292 3.653 -7.902 1.00 91.25 88 ASP A O 1
ATOM 699 N N . SER A 1 89 ? -4.658 3.847 -5.706 1.00 91.44 89 SER A N 1
ATOM 700 C CA . SER A 1 89 ? -3.248 3.957 -5.329 1.00 91.44 89 SER A CA 1
ATOM 701 C C . SER A 1 89 ? -2.593 2.596 -5.088 1.00 91.44 89 SER A C 1
ATOM 703 O O . SER A 1 89 ? -1.498 2.532 -4.530 1.00 91.44 89 SER A O 1
ATOM 705 N N . ARG A 1 90 ? -3.241 1.491 -5.479 1.00 95.56 90 ARG A N 1
ATOM 706 C CA . ARG A 1 90 ? -2.769 0.122 -5.245 1.00 95.56 90 ARG A CA 1
ATOM 707 C C . ARG A 1 90 ? -2.322 -0.566 -6.525 1.00 95.56 90 ARG A C 1
ATOM 709 O O . ARG A 1 90 ? -2.928 -0.452 -7.585 1.00 95.56 90 ARG A O 1
ATOM 716 N N . CYS A 1 91 ? -1.289 -1.384 -6.388 1.00 94.94 91 CYS A N 1
ATOM 717 C CA . CYS A 1 91 ? -0.796 -2.275 -7.418 1.00 94.94 91 CYS A CA 1
ATOM 718 C C . CYS A 1 91 ? -1.917 -3.223 -7.878 1.00 94.94 91 CYS A C 1
ATOM 720 O O . CYS A 1 91 ? -2.499 -3.925 -7.044 1.00 94.94 91 CYS A O 1
ATOM 722 N N . PRO A 1 92 ? -2.197 -3.333 -9.189 1.00 93.88 92 PRO A N 1
ATOM 723 C CA . PRO A 1 92 ? -3.261 -4.203 -9.681 1.00 93.88 92 PRO A CA 1
ATOM 724 C C . PRO A 1 92 ? -2.969 -5.687 -9.420 1.00 93.88 92 PRO A C 1
ATOM 726 O O . PRO A 1 92 ? -3.919 -6.452 -9.261 1.00 93.88 92 PRO A O 1
ATOM 729 N N . VAL A 1 93 ? -1.685 -6.057 -9.305 1.00 92.62 93 VAL A N 1
ATOM 730 C CA . VAL A 1 93 ? -1.208 -7.436 -9.121 1.00 92.62 93 VAL A CA 1
ATOM 731 C C . VAL A 1 93 ? -1.305 -7.892 -7.665 1.00 92.62 93 VAL A C 1
ATOM 733 O O . VAL A 1 93 ? -1.923 -8.911 -7.385 1.00 92.62 93 VAL A O 1
ATOM 736 N N . CYS A 1 94 ? -0.721 -7.142 -6.725 1.00 93.88 94 CYS A N 1
ATOM 737 C CA . CYS A 1 94 ? -0.600 -7.573 -5.323 1.00 93.88 94 CYS A CA 1
ATOM 738 C C . CYS A 1 94 ? -1.293 -6.659 -4.307 1.00 93.88 94 CYS A C 1
ATOM 740 O O . CYS A 1 94 ? -1.175 -6.887 -3.109 1.00 93.88 94 CYS A O 1
ATOM 742 N N . LYS A 1 95 ? -1.983 -5.606 -4.759 1.00 95.56 95 LYS A N 1
ATOM 743 C CA . LYS A 1 95 ? -2.720 -4.637 -3.927 1.00 95.56 95 LYS A CA 1
ATOM 744 C C . LYS A 1 95 ? -1.886 -3.806 -2.942 1.00 95.56 95 LYS A C 1
ATOM 746 O O . LYS A 1 95 ? -2.454 -2.949 -2.269 1.00 95.56 95 LYS A O 1
ATOM 751 N N . LYS A 1 96 ? -0.560 -3.975 -2.902 1.00 96.56 96 LYS A N 1
ATOM 752 C CA . LYS A 1 96 ? 0.359 -3.056 -2.207 1.00 96.56 96 LYS A CA 1
ATOM 753 C C . LYS A 1 96 ? 0.291 -1.658 -2.801 1.00 96.56 96 LYS A C 1
ATOM 755 O O . LYS A 1 96 ? -0.013 -1.514 -3.981 1.00 96.56 96 LYS A O 1
ATOM 760 N N . THR A 1 97 ? 0.613 -0.647 -2.014 1.00 96.69 97 THR A N 1
ATOM 761 C CA . THR A 1 97 ? 0.633 0.744 -2.455 1.00 96.69 97 THR A CA 1
ATOM 762 C C . THR A 1 97 ? 1.582 0.910 -3.649 1.00 96.69 97 THR A C 1
ATOM 764 O O . THR A 1 97 ? 2.701 0.390 -3.665 1.00 96.69 97 THR A O 1
ATOM 767 N N . ALA A 1 98 ? 1.084 1.560 -4.699 1.00 95.06 98 ALA A N 1
ATOM 768 C CA . ALA A 1 98 ? 1.744 1.703 -5.993 1.00 95.06 98 ALA A CA 1
ATOM 769 C C . ALA A 1 98 ? 2.783 2.835 -6.010 1.00 95.06 98 ALA A C 1
ATOM 771 O O . ALA A 1 98 ? 3.634 2.863 -6.891 1.00 95.06 98 ALA A O 1
ATOM 772 N N . GLU A 1 99 ? 2.733 3.733 -5.027 1.00 92.69 99 GLU A N 1
ATOM 773 C CA . GLU A 1 99 ? 3.651 4.860 -4.845 1.00 92.69 99 GLU A CA 1
ATOM 774 C C . GLU A 1 99 ? 4.546 4.664 -3.616 1.00 92.69 99 GLU A C 1
ATOM 776 O O . GLU A 1 99 ? 4.245 3.856 -2.734 1.00 92.69 99 GLU A O 1
ATOM 781 N N . THR A 1 100 ? 5.665 5.394 -3.554 1.00 92.38 100 THR A N 1
ATOM 782 C CA . THR A 1 100 ? 6.590 5.296 -2.411 1.00 92.38 100 THR A CA 1
ATOM 783 C C . THR A 1 100 ? 5.950 5.805 -1.120 1.00 92.38 100 THR A C 1
ATOM 785 O O . THR A 1 100 ? 5.008 6.604 -1.142 1.00 92.38 100 THR A O 1
ATOM 788 N N . HIS A 1 101 ? 6.489 5.363 0.021 1.00 91.56 101 HIS A N 1
ATOM 789 C CA . HIS A 1 101 ? 6.013 5.781 1.342 1.00 91.56 101 HIS A CA 1
ATOM 790 C C . HIS A 1 101 ? 6.022 7.308 1.473 1.00 91.56 101 HIS A C 1
ATOM 792 O O . HIS A 1 101 ? 5.015 7.903 1.846 1.00 91.56 101 HIS A O 1
ATOM 798 N N . GLU A 1 102 ? 7.099 7.958 1.029 1.00 93.69 102 GLU A N 1
ATOM 799 C CA . GLU A 1 102 ? 7.279 9.409 1.112 1.00 93.69 102 GLU A CA 1
ATOM 800 C C . GLU A 1 102 ? 6.235 10.177 0.298 1.00 93.69 102 GLU A C 1
ATOM 802 O O . GLU A 1 102 ? 5.747 11.218 0.739 1.00 93.69 102 GLU A O 1
ATOM 807 N N . ARG A 1 103 ? 5.859 9.665 -0.881 1.00 93.69 103 ARG A N 1
ATOM 808 C CA . ARG A 1 103 ? 4.832 10.290 -1.730 1.00 93.69 103 ARG A CA 1
ATOM 809 C C . ARG A 1 103 ? 3.427 10.097 -1.166 1.00 93.69 103 ARG A C 1
ATOM 811 O O . ARG A 1 103 ? 2.555 10.925 -1.416 1.00 93.69 103 ARG A O 1
ATOM 818 N N . MET A 1 104 ? 3.218 9.037 -0.389 1.00 94.94 104 MET A N 1
ATOM 819 C CA . MET A 1 104 ? 1.935 8.707 0.232 1.00 94.94 104 MET A CA 1
ATOM 820 C C . MET A 1 104 ? 1.731 9.343 1.607 1.00 94.94 104 MET A C 1
ATOM 822 O O . MET A 1 104 ? 0.584 9.541 2.014 1.00 94.94 104 MET A O 1
ATOM 826 N N . LEU A 1 105 ? 2.813 9.722 2.295 1.00 94.12 105 LEU A N 1
ATOM 827 C CA . LEU A 1 105 ? 2.778 10.377 3.605 1.00 94.12 105 LEU A CA 1
ATOM 828 C C . LEU A 1 105 ? 1.777 11.544 3.692 1.00 94.12 105 LEU A C 1
ATOM 830 O O . LEU A 1 105 ? 1.005 11.555 4.649 1.00 94.12 105 LEU A O 1
ATOM 834 N N . PRO A 1 106 ? 1.706 12.501 2.740 1.00 95.56 106 PRO A N 1
ATOM 835 C CA . PRO A 1 106 ? 0.733 13.593 2.817 1.00 95.56 106 PRO A CA 1
ATOM 836 C C . PRO A 1 106 ? -0.718 13.100 2.861 1.00 95.56 106 PRO A C 1
ATOM 838 O O . PRO A 1 106 ? -1.512 13.589 3.663 1.00 95.56 106 PRO A O 1
ATOM 841 N N . THR A 1 107 ? -1.048 12.095 2.047 1.00 94.81 107 THR A N 1
ATOM 842 C CA . THR A 1 107 ? -2.381 11.481 1.993 1.00 94.81 107 THR A CA 1
ATOM 843 C C . THR A 1 107 ? -2.717 10.801 3.316 1.00 94.81 107 THR A C 1
ATOM 845 O O . THR A 1 107 ? -3.767 11.062 3.899 1.00 94.81 107 THR A O 1
ATOM 848 N N . TRP A 1 108 ? -1.812 9.973 3.840 1.00 95.56 108 TRP A N 1
ATOM 849 C CA . TRP A 1 108 ? -2.021 9.274 5.110 1.00 95.56 108 TRP A CA 1
ATOM 850 C C . TRP A 1 108 ? -2.074 10.221 6.309 1.00 95.56 108 TRP A C 1
ATOM 852 O O . TRP A 1 108 ? -2.898 10.028 7.200 1.00 95.56 108 TRP A O 1
ATOM 862 N N . ASN A 1 109 ? -1.270 11.284 6.314 1.00 95.00 109 ASN A N 1
ATOM 863 C CA . ASN A 1 109 ? -1.325 12.317 7.346 1.00 95.00 109 ASN A CA 1
ATOM 864 C C . ASN A 1 109 ? -2.659 13.070 7.314 1.00 95.00 109 ASN A C 1
ATOM 866 O O . ASN A 1 109 ? -3.246 13.312 8.367 1.00 95.00 109 ASN A O 1
ATOM 870 N N . ALA A 1 110 ? -3.173 13.396 6.124 1.00 95.62 110 ALA A N 1
ATOM 871 C CA . ALA A 1 110 ? -4.490 14.012 5.982 1.00 95.62 110 ALA A CA 1
ATOM 872 C C . ALA A 1 110 ? -5.609 13.087 6.489 1.00 95.62 110 ALA A C 1
ATOM 874 O O . ALA A 1 110 ? -6.513 13.545 7.187 1.00 95.62 110 ALA A O 1
ATOM 875 N N . MET A 1 111 ? -5.525 11.782 6.208 1.00 95.88 111 MET A N 1
ATOM 876 C CA . MET A 1 111 ? -6.466 10.785 6.734 1.00 95.88 111 MET A CA 1
ATOM 877 C C . MET A 1 111 ? -6.395 10.692 8.261 1.00 95.88 111 MET A C 1
ATOM 879 O O . MET A 1 111 ? -7.428 10.775 8.920 1.00 95.88 111 MET A O 1
ATOM 883 N N . ALA A 1 112 ? -5.193 10.575 8.832 1.00 94.31 112 ALA A N 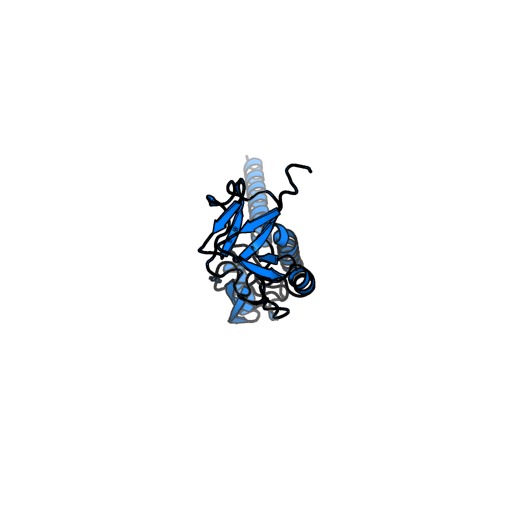1
ATOM 884 C CA . ALA A 1 112 ? -4.988 10.526 10.279 1.00 94.31 112 ALA A CA 1
ATOM 885 C C . ALA A 1 112 ? -5.517 11.791 10.974 1.00 94.31 112 ALA A C 1
ATOM 887 O O . ALA A 1 112 ? -6.210 11.696 11.985 1.00 94.31 112 ALA A O 1
ATOM 888 N N . MET A 1 113 ? -5.263 12.971 10.401 1.00 94.00 113 MET A N 1
ATOM 889 C CA . MET A 1 113 ? -5.808 14.235 10.900 1.00 94.00 113 MET A CA 1
ATOM 890 C C . MET A 1 113 ? -7.340 14.265 10.817 1.00 94.00 113 MET A C 1
ATOM 892 O O . MET A 1 113 ? -7.997 14.674 11.771 1.00 94.00 113 MET A O 1
ATOM 896 N N . GLY A 1 114 ? -7.922 13.800 9.707 1.00 95.56 114 GLY A N 1
ATOM 897 C CA . GLY A 1 114 ? -9.374 13.706 9.537 1.00 95.56 114 GLY A CA 1
ATOM 898 C C . GLY A 1 114 ? -10.033 12.809 10.586 1.00 95.56 114 GLY A C 1
ATOM 899 O O . GLY A 1 114 ? -11.024 13.207 11.190 1.00 95.56 114 GLY A O 1
ATOM 900 N N . ILE A 1 115 ? -9.436 11.646 10.863 1.00 94.50 115 ILE A N 1
ATOM 901 C CA . ILE A 1 115 ? -9.876 10.722 11.923 1.00 94.50 115 ILE A CA 1
ATOM 902 C C . ILE A 1 115 ? -9.839 11.403 13.291 1.00 94.50 115 ILE A C 1
ATOM 904 O O . ILE A 1 115 ? -10.760 11.259 14.092 1.00 94.50 115 ILE A O 1
ATOM 908 N N . ALA A 1 116 ? -8.779 12.163 13.558 1.00 91.38 116 ALA A N 1
ATOM 909 C CA . ALA A 1 116 ? -8.602 12.835 14.832 1.00 91.38 116 ALA A CA 1
ATOM 910 C C . ALA A 1 116 ? -9.608 13.977 15.051 1.00 91.38 116 ALA A C 1
ATOM 912 O O . ALA A 1 116 ? -10.101 14.166 16.162 1.00 91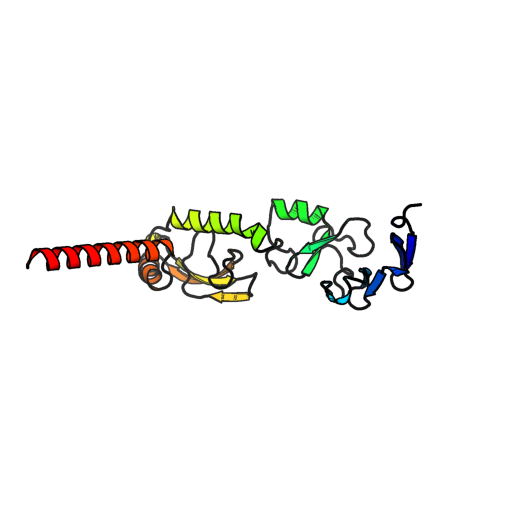.38 116 ALA A O 1
ATOM 913 N N . LEU A 1 117 ? -9.916 14.732 13.992 1.00 92.56 117 LEU A N 1
ATOM 914 C CA . LEU A 1 117 ? -10.890 15.827 14.018 1.00 92.56 117 LEU A CA 1
ATOM 915 C C . LEU A 1 117 ? -12.341 15.334 14.077 1.00 92.56 117 LEU A C 1
ATOM 917 O O . LEU A 1 117 ? -13.215 16.070 14.533 1.00 92.56 117 LEU A O 1
ATOM 921 N N . GLN A 1 118 ? -12.608 14.122 13.592 1.00 93.38 118 GLN A N 1
ATOM 922 C CA . GLN A 1 118 ? -13.949 13.550 13.482 1.00 93.38 118 GLN A CA 1
ATOM 923 C C . GLN A 1 118 ? -13.996 12.155 14.119 1.00 93.38 118 GLN A C 1
ATOM 925 O O . GLN A 1 118 ? -14.194 11.168 13.414 1.00 93.38 118 GLN A O 1
ATOM 930 N N . PRO A 1 119 ? -13.822 12.035 15.448 1.00 91.06 119 PRO A N 1
ATOM 931 C CA . PRO A 1 119 ? -13.833 10.734 16.105 1.00 91.06 119 PRO A CA 1
ATOM 932 C C . PRO A 1 119 ? -15.169 10.009 15.886 1.00 91.06 119 PRO A C 1
ATOM 934 O O . PRO A 1 119 ? -16.239 10.622 15.898 1.00 91.06 119 PRO A O 1
ATOM 937 N N . VAL A 1 120 ? -15.114 8.684 15.722 1.00 93.69 120 VAL A N 1
ATOM 938 C CA . VAL A 1 120 ? -16.321 7.860 15.560 1.00 93.69 120 VAL A CA 1
ATOM 939 C C . VAL A 1 120 ? -17.167 7.933 16.839 1.00 93.69 120 VAL A C 1
ATOM 941 O O . VAL A 1 120 ? -16.635 7.667 17.923 1.00 93.69 120 VAL A O 1
ATOM 944 N N . PRO A 1 121 ? -18.471 8.263 16.750 1.00 95.19 121 PRO A N 1
ATOM 945 C CA . PRO A 1 121 ? -19.334 8.312 17.923 1.00 95.19 121 PRO A CA 1
ATOM 946 C C . PRO A 1 121 ? -19.494 6.914 18.545 1.00 95.19 121 PRO A C 1
ATOM 948 O O . PRO A 1 121 ? -19.419 5.918 17.817 1.00 95.19 121 PRO A O 1
ATOM 951 N N . PRO A 1 122 ? -19.756 6.811 19.863 1.00 96.00 122 PRO A N 1
ATOM 952 C CA . PRO A 1 122 ? -19.792 5.530 20.570 1.00 96.00 122 PRO A CA 1
ATOM 953 C C . PRO A 1 122 ? -20.695 4.476 19.924 1.00 96.00 122 PRO A C 1
ATOM 955 O O . PRO A 1 122 ? -20.291 3.326 19.776 1.00 96.00 122 PRO A O 1
ATOM 958 N N . ASP A 1 123 ? -21.874 4.873 19.447 1.00 96.94 123 ASP A N 1
ATOM 959 C CA . ASP A 1 123 ? -22.844 3.959 18.831 1.00 96.94 123 ASP A CA 1
ATOM 960 C C . ASP A 1 123 ? -22.363 3.349 17.505 1.00 96.94 123 ASP A C 1
ATOM 962 O O . ASP A 1 123 ? -22.829 2.284 17.101 1.00 96.94 123 ASP A O 1
ATOM 966 N N . LEU A 1 124 ? -21.409 3.998 16.830 1.00 96.81 124 LEU A N 1
ATOM 967 C CA . LEU A 1 124 ? -20.826 3.534 15.568 1.00 96.81 124 LEU A CA 1
ATOM 968 C C . LEU A 1 124 ? -19.429 2.929 15.743 1.00 96.81 124 LEU A C 1
ATOM 970 O O . LEU A 1 124 ? -18.830 2.498 14.752 1.00 96.81 124 LEU A O 1
ATOM 974 N N . ALA A 1 125 ? -18.899 2.898 16.968 1.00 97.19 125 ALA A N 1
ATOM 975 C CA . ALA A 1 125 ? -17.563 2.393 17.241 1.00 97.19 125 ALA A CA 1
ATOM 976 C C . ALA A 1 125 ? -17.452 0.908 16.880 1.00 97.19 125 ALA A C 1
ATOM 978 O O . ALA A 1 125 ? -18.376 0.122 17.098 1.00 97.19 125 ALA A O 1
ATOM 979 N N . LYS A 1 126 ? -16.304 0.512 16.323 1.00 98.19 126 LYS A N 1
ATOM 980 C CA . LYS A 1 126 ? -15.992 -0.892 16.032 1.00 98.19 126 LYS A CA 1
ATOM 981 C C . LYS A 1 126 ? -14.528 -1.162 16.334 1.00 98.19 126 LYS A C 1
ATOM 983 O O . LYS A 1 126 ? -13.662 -0.430 15.855 1.00 98.19 126 LYS A O 1
ATOM 988 N N . ALA A 1 127 ? -14.266 -2.225 17.088 1.00 98.00 127 ALA A N 1
ATOM 989 C CA . ALA A 1 127 ? -12.924 -2.762 17.274 1.00 98.00 127 ALA A CA 1
ATOM 990 C C . ALA A 1 127 ? -12.699 -3.859 16.233 1.00 98.00 127 ALA A C 1
ATOM 992 O O . ALA A 1 127 ? -13.513 -4.781 16.122 1.00 98.00 127 ALA A O 1
ATOM 993 N N . VAL A 1 128 ? -11.630 -3.746 15.450 1.00 98.31 128 VAL A N 1
ATOM 994 C CA . VAL A 1 128 ? -11.388 -4.613 14.292 1.00 98.31 128 VAL A CA 1
ATOM 995 C C . VAL A 1 128 ? -10.006 -5.252 14.319 1.00 98.31 128 VAL A C 1
ATOM 997 O O . VAL A 1 128 ? -9.052 -4.693 14.857 1.00 98.31 128 VAL A O 1
ATOM 1000 N N . THR A 1 129 ? -9.910 -6.422 13.693 1.00 98.44 129 THR A N 1
ATOM 1001 C CA . THR A 1 129 ? -8.648 -6.998 13.232 1.00 98.44 129 THR A CA 1
ATOM 1002 C C . THR A 1 129 ? -8.425 -6.566 11.791 1.00 98.44 129 THR A C 1
ATOM 1004 O O . THR A 1 129 ? -9.317 -6.720 10.948 1.00 98.44 129 THR A O 1
ATOM 1007 N N . ILE A 1 130 ? -7.246 -6.018 11.512 1.00 98.38 130 ILE A N 1
ATOM 1008 C CA . ILE A 1 130 ? -6.826 -5.620 10.171 1.00 98.38 130 ILE A CA 1
ATOM 1009 C C . ILE A 1 130 ? -5.644 -6.452 9.688 1.00 98.38 130 ILE A C 1
ATOM 1011 O O . ILE A 1 130 ? -4.826 -6.892 10.490 1.00 98.38 130 ILE A O 1
ATOM 1015 N N . VAL A 1 131 ? -5.519 -6.570 8.369 1.00 98.44 131 VAL A N 1
ATOM 1016 C CA . VAL A 1 131 ? -4.296 -7.000 7.681 1.00 98.44 131 VAL A CA 1
ATOM 1017 C C . VAL A 1 131 ? -3.807 -5.839 6.822 1.00 98.44 131 VAL A C 1
ATOM 1019 O O . VAL A 1 131 ? -4.581 -5.247 6.066 1.00 98.44 131 VAL A O 1
ATOM 1022 N N . CYS A 1 132 ? -2.533 -5.469 6.947 1.00 98.25 132 CYS A N 1
ATOM 1023 C CA . CYS A 1 132 ? -1.941 -4.421 6.120 1.00 98.25 132 CYS A CA 1
ATOM 1024 C C . CYS A 1 132 ? -1.413 -5.002 4.806 1.00 98.25 132 CYS A C 1
ATOM 1026 O O . CYS A 1 132 ? -0.548 -5.870 4.825 1.00 98.25 132 CYS A O 1
ATOM 1028 N N . ASN A 1 133 ? -1.859 -4.479 3.663 1.00 97.50 133 ASN A N 1
ATOM 1029 C CA . ASN A 1 133 ? -1.371 -4.937 2.360 1.00 97.50 133 ASN A CA 1
ATOM 1030 C C . ASN A 1 133 ? 0.113 -4.593 2.148 1.00 97.50 133 ASN A C 1
ATOM 1032 O O . ASN A 1 133 ? 0.823 -5.328 1.471 1.00 97.50 133 ASN A O 1
ATOM 1036 N N . ASP A 1 134 ? 0.609 -3.497 2.731 1.00 96.94 134 ASP A N 1
ATOM 1037 C CA . ASP A 1 134 ? 1.978 -3.035 2.475 1.00 96.94 134 ASP A CA 1
ATOM 1038 C C . ASP A 1 134 ? 3.024 -3.852 3.244 1.00 96.94 134 ASP A C 1
ATOM 1040 O O . ASP A 1 134 ? 3.996 -4.331 2.648 1.00 96.94 134 ASP A O 1
ATOM 1044 N N . CYS A 1 135 ? 2.810 -4.045 4.550 1.00 96.44 135 CYS A N 1
ATOM 1045 C CA . CYS A 1 135 ? 3.745 -4.758 5.425 1.00 96.44 135 CYS A CA 1
ATOM 1046 C C . CYS A 1 135 ? 3.320 -6.188 5.787 1.00 96.44 135 CYS A C 1
ATOM 1048 O O . CYS A 1 135 ? 4.078 -6.861 6.480 1.00 96.44 135 CYS A O 1
ATOM 1050 N N . GLU A 1 136 ? 2.139 -6.634 5.345 1.00 96.56 136 GLU A N 1
ATOM 1051 C CA . GLU A 1 136 ? 1.590 -7.992 5.533 1.00 96.56 136 GLU A CA 1
ATOM 1052 C C . GLU A 1 136 ? 1.374 -8.407 6.997 1.00 96.56 136 GLU A C 1
ATOM 1054 O O . GLU A 1 136 ? 1.109 -9.568 7.295 1.00 96.56 136 GLU A O 1
ATOM 1059 N N . LYS A 1 137 ? 1.455 -7.457 7.934 1.00 97.94 137 LYS A N 1
ATOM 1060 C CA . LYS A 1 137 ? 1.201 -7.709 9.354 1.00 97.94 137 LYS A CA 1
ATOM 1061 C C . LYS A 1 137 ? -0.285 -7.596 9.670 1.00 97.94 137 LYS A C 1
ATOM 1063 O O . LYS A 1 137 ? -0.966 -6.699 9.162 1.00 97.94 137 LYS A O 1
ATOM 1068 N N . SER A 1 138 ? -0.738 -8.469 10.563 1.00 98.00 138 SER A N 1
ATOM 1069 C CA . SER A 1 138 ? -2.071 -8.417 11.157 1.00 98.00 138 SER A CA 1
ATOM 1070 C C . SER A 1 138 ? -2.034 -7.692 12.498 1.00 98.00 138 SER A C 1
ATOM 1072 O O . SER A 1 138 ? -1.122 -7.903 13.297 1.00 98.00 138 SER A O 1
ATOM 1074 N N . GLU A 1 139 ? -3.033 -6.854 12.757 1.00 97.06 139 GLU A N 1
ATOM 1075 C CA . GLU A 1 139 ? -3.176 -6.121 14.015 1.00 97.06 139 GLU A CA 1
ATOM 1076 C C . GLU A 1 139 ? -4.607 -6.255 14.530 1.00 97.06 139 GLU A C 1
ATOM 1078 O O . GLU A 1 139 ? -5.565 -5.968 13.813 1.00 97.06 139 GLU A O 1
ATOM 1083 N N . GLU A 1 140 ? -4.755 -6.680 15.781 1.00 97.06 140 GLU A N 1
ATOM 1084 C CA . GLU A 1 140 ? -6.049 -6.779 16.453 1.00 97.06 140 GLU A CA 1
ATOM 1085 C C . GLU A 1 140 ? -6.392 -5.498 17.216 1.00 97.06 140 GLU A C 1
ATOM 1087 O O . GLU A 1 140 ? -5.536 -4.646 17.453 1.00 97.06 140 GLU A O 1
ATOM 1092 N N . ASN A 1 141 ? -7.652 -5.398 17.649 1.00 96.06 141 ASN A N 1
ATOM 1093 C CA . ASN A 1 141 ? -8.134 -4.355 18.559 1.00 96.06 141 ASN A CA 1
ATOM 1094 C C . ASN A 1 141 ? -7.937 -2.927 18.037 1.00 96.06 141 ASN A C 1
ATOM 1096 O O . ASN A 1 141 ? -7.806 -1.994 18.822 1.00 96.06 141 ASN A O 1
ATOM 1100 N N . ARG A 1 142 ? -7.936 -2.743 16.715 1.00 96.94 142 ARG A N 1
ATOM 1101 C CA . ARG A 1 142 ? -7.762 -1.431 16.093 1.00 96.94 142 ARG A CA 1
ATOM 1102 C C . ARG A 1 142 ? -9.086 -0.682 16.017 1.00 96.94 142 ARG A C 1
ATOM 1104 O O . ARG A 1 142 ? -10.132 -1.287 15.767 1.00 96.94 142 ARG A O 1
ATOM 1111 N N . ALA A 1 143 ? -9.043 0.633 16.206 1.00 96.81 143 ALA A N 1
ATOM 1112 C CA . ALA A 1 143 ? -10.222 1.480 16.074 1.00 96.81 143 ALA A CA 1
ATOM 1113 C C . ALA A 1 143 ? -10.596 1.653 14.594 1.00 96.81 143 ALA A C 1
ATOM 1115 O O . ALA A 1 143 ? -9.821 2.186 13.798 1.00 96.81 143 ALA A O 1
ATOM 1116 N N . TRP A 1 144 ? -11.791 1.201 14.212 1.00 97.62 144 TRP A N 1
ATOM 1117 C CA . TRP A 1 144 ? -12.299 1.404 12.858 1.00 97.62 144 TRP A CA 1
ATOM 1118 C C . TRP A 1 144 ? -12.736 2.853 12.628 1.00 97.62 144 TRP A C 1
ATOM 1120 O O . TRP A 1 144 ? -13.393 3.448 13.480 1.00 97.62 144 TRP A O 1
ATOM 1130 N N . HIS A 1 145 ? -12.453 3.382 11.438 1.00 97.19 145 HIS A N 1
ATOM 1131 C CA . HIS A 1 145 ? -12.977 4.657 10.958 1.00 97.19 145 HIS A CA 1
ATOM 1132 C C . HIS A 1 145 ? -13.351 4.541 9.475 1.00 97.19 145 HIS A C 1
ATOM 1134 O O . HIS A 1 145 ? -12.718 3.794 8.730 1.00 97.19 145 HIS A O 1
ATOM 1140 N N . PHE A 1 146 ? -14.345 5.305 9.016 1.00 95.38 146 PHE A N 1
ATOM 1141 C CA . PHE A 1 146 ? -14.796 5.265 7.616 1.00 95.38 146 PHE A CA 1
ATOM 1142 C C . PHE A 1 146 ? -13.731 5.756 6.618 1.00 95.38 146 PHE A C 1
ATOM 1144 O O . PHE A 1 146 ? -13.713 5.318 5.474 1.00 95.38 146 PHE A O 1
ATOM 1151 N N . LEU A 1 147 ? -12.828 6.635 7.062 1.00 96.06 147 LEU A N 1
ATOM 1152 C CA . LEU A 1 147 ? -11.644 7.060 6.299 1.00 96.06 147 LEU A CA 1
ATOM 1153 C C . LEU A 1 147 ? -10.575 5.961 6.192 1.00 96.06 147 LEU A C 1
ATOM 1155 O O . LEU A 1 147 ? -9.741 6.035 5.302 1.00 96.06 147 LEU A O 1
ATOM 1159 N N . GLY A 1 148 ? -10.581 4.956 7.069 1.00 96.06 148 GLY A N 1
ATOM 1160 C CA . GLY A 1 148 ? -9.610 3.861 7.072 1.00 96.06 148 GLY A CA 1
ATOM 1161 C C . GLY A 1 148 ? -8.995 3.597 8.445 1.00 96.06 148 GLY A C 1
ATOM 1162 O O . GLY A 1 148 ? -9.186 4.357 9.392 1.00 96.06 148 GLY A O 1
ATOM 1163 N N . VAL A 1 149 ? -8.235 2.504 8.543 1.00 97.06 149 VAL A N 1
ATOM 1164 C CA . VAL A 1 149 ? -7.543 2.085 9.770 1.00 97.06 149 VAL A CA 1
ATOM 1165 C C . VAL A 1 149 ? -6.043 2.096 9.520 1.00 97.06 149 VAL A C 1
ATOM 1167 O O . VAL A 1 149 ? -5.550 1.389 8.642 1.00 97.06 149 VAL A O 1
ATOM 1170 N N . GLN A 1 150 ? -5.307 2.900 10.282 1.00 96.38 150 GLN A N 1
ATOM 1171 C CA . GLN A 1 150 ? -3.864 3.025 10.106 1.00 96.38 150 GLN A CA 1
ATOM 1172 C C . GLN A 1 150 ? -3.127 1.805 10.663 1.00 96.38 150 GLN A C 1
ATOM 1174 O O . GLN A 1 150 ? -3.299 1.464 11.832 1.00 96.38 150 GLN A O 1
ATOM 1179 N N . CYS A 1 151 ? -2.231 1.202 9.890 1.00 96.25 151 CYS A N 1
ATOM 1180 C CA . CYS A 1 151 ? -1.291 0.198 10.388 1.00 96.25 151 CYS A CA 1
ATOM 1181 C C . CYS A 1 151 ? -0.284 0.837 11.368 1.00 96.25 151 CYS A C 1
ATOM 1183 O O . CYS A 1 151 ? 0.393 1.793 10.987 1.00 96.25 151 CYS A O 1
ATOM 1185 N N . ARG A 1 152 ? -0.113 0.331 12.604 1.00 93.88 152 ARG A N 1
ATOM 1186 C CA . ARG A 1 152 ? 0.898 0.902 13.529 1.00 93.88 152 ARG A CA 1
ATOM 1187 C C . ARG A 1 152 ? 2.324 0.546 13.113 1.00 93.88 152 ARG A C 1
ATOM 1189 O O . ARG A 1 152 ? 3.255 1.259 13.471 1.00 93.88 152 ARG A O 1
ATOM 1196 N N . HIS A 1 153 ? 2.515 -0.532 12.351 1.00 94.56 153 HIS A N 1
ATOM 1197 C CA . HIS A 1 153 ? 3.853 -0.982 11.963 1.00 94.56 153 HIS A CA 1
ATOM 1198 C C . HIS A 1 153 ? 4.493 -0.154 10.847 1.00 94.56 153 HIS A C 1
ATOM 1200 O O . HIS A 1 153 ? 5.698 0.070 10.887 1.00 94.56 153 HIS A O 1
ATOM 1206 N N . CYS A 1 154 ? 3.718 0.251 9.837 1.00 94.44 154 CYS A N 1
ATOM 1207 C CA . CYS A 1 154 ? 4.240 0.978 8.672 1.00 94.44 154 CYS A CA 1
ATOM 1208 C C . CYS A 1 154 ? 3.527 2.308 8.396 1.00 94.44 154 CYS A C 1
ATOM 1210 O O . CYS A 1 154 ? 3.887 3.001 7.448 1.00 94.44 154 CYS A O 1
ATOM 1212 N N . GLN A 1 155 ? 2.534 2.674 9.216 1.00 94.44 155 GLN A N 1
ATOM 1213 C CA . GLN A 1 155 ? 1.756 3.920 9.131 1.00 94.44 155 GLN A CA 1
ATOM 1214 C C . GLN A 1 155 ? 0.884 4.066 7.874 1.00 94.44 155 GLN A C 1
ATOM 1216 O O . GLN A 1 155 ? 0.180 5.066 7.736 1.00 94.44 155 GLN A O 1
ATOM 1221 N N . SER A 1 156 ? 0.873 3.055 7.004 1.00 96.06 156 SER A N 1
ATOM 1222 C CA . SER A 1 156 ? -0.007 2.985 5.842 1.00 96.06 156 SER A CA 1
ATOM 1223 C C . SER A 1 156 ? -1.472 2.817 6.239 1.00 96.06 156 SER A C 1
ATOM 1225 O O . SER A 1 156 ? -1.799 2.144 7.221 1.00 96.06 156 SER A O 1
ATOM 1227 N N . PHE A 1 157 ? -2.359 3.382 5.424 1.00 97.12 157 PHE A N 1
ATOM 1228 C CA . PHE A 1 157 ? -3.803 3.141 5.473 1.00 97.12 157 PHE A CA 1
ATOM 1229 C C . PHE A 1 157 ? -4.281 2.079 4.475 1.00 97.12 157 PHE A C 1
ATOM 1231 O O . PHE A 1 157 ? -5.479 1.822 4.384 1.00 97.12 157 PHE A O 1
ATOM 1238 N N . ASN A 1 158 ? -3.375 1.441 3.729 1.00 97.38 158 ASN A N 1
ATOM 1239 C CA . ASN A 1 158 ? -3.703 0.338 2.828 1.00 97.38 158 ASN A CA 1
ATOM 1240 C C . ASN A 1 158 ? -3.928 -0.957 3.629 1.00 97.38 158 ASN A C 1
ATOM 1242 O O . ASN A 1 158 ? -3.110 -1.882 3.622 1.00 97.38 158 ASN A O 1
ATOM 1246 N N . THR A 1 159 ? -5.019 -0.984 4.388 1.00 97.69 159 THR A N 1
ATOM 1247 C CA . THR A 1 159 ? -5.396 -2.067 5.296 1.00 97.69 159 THR A CA 1
ATOM 1248 C C . THR A 1 159 ? -6.767 -2.620 4.923 1.00 97.69 159 THR A C 1
ATOM 1250 O O . THR A 1 159 ? -7.609 -1.929 4.347 1.00 97.69 159 THR A O 1
ATOM 1253 N N . VAL A 1 160 ? -6.991 -3.893 5.234 1.00 97.50 160 VAL A N 1
ATOM 1254 C CA . VAL A 1 160 ? -8.276 -4.572 5.051 1.00 97.50 160 VAL A CA 1
ATOM 1255 C C . VAL A 1 160 ? -8.773 -5.019 6.414 1.00 97.50 160 VAL A C 1
ATOM 1257 O O . VAL A 1 160 ? -8.004 -5.561 7.204 1.00 97.50 160 VAL A O 1
ATOM 1260 N N . VAL A 1 161 ? -10.058 -4.794 6.690 1.00 98.12 161 VAL A N 1
ATOM 1261 C CA . VAL A 1 161 ? -10.716 -5.339 7.881 1.00 98.12 161 VAL A CA 1
ATOM 1262 C C . VAL A 1 161 ? -10.989 -6.816 7.640 1.00 98.12 161 VAL A C 1
ATOM 1264 O O . VAL A 1 161 ? -11.807 -7.167 6.795 1.00 98.12 161 VAL A O 1
ATOM 1267 N N . GLU A 1 162 ? -10.308 -7.670 8.391 1.00 97.88 162 GLU A N 1
ATOM 1268 C CA . GLU A 1 162 ? -10.497 -9.119 8.339 1.00 97.88 162 GLU A CA 1
ATOM 1269 C C . GLU A 1 162 ? -11.664 -9.548 9.232 1.00 97.88 162 GLU A C 1
ATOM 1271 O O . GLU A 1 162 ? -12.489 -10.376 8.849 1.00 97.88 162 GLU A O 1
ATOM 1276 N N . ARG A 1 163 ? -11.763 -8.954 10.427 1.00 97.88 163 ARG A N 1
ATOM 1277 C CA . ARG A 1 163 ? -12.773 -9.320 11.422 1.00 97.88 163 ARG A CA 1
ATOM 1278 C C . ARG A 1 163 ? -13.209 -8.118 12.244 1.00 97.88 163 ARG A C 1
ATOM 1280 O O . ARG A 1 163 ? -12.390 -7.303 12.657 1.00 97.88 163 ARG A O 1
ATOM 1287 N N . ILE A 1 164 ? -14.503 -8.048 12.544 1.00 98.00 164 ILE A N 1
ATOM 1288 C CA . ILE A 1 164 ? -15.052 -7.125 13.542 1.00 98.00 164 ILE A CA 1
ATOM 1289 C C . ILE A 1 164 ? -15.152 -7.887 14.863 1.00 98.00 164 ILE A C 1
ATOM 1291 O O . ILE A 1 164 ? -15.839 -8.903 14.942 1.00 98.00 164 ILE A O 1
ATOM 1295 N N . ALA A 1 165 ? -14.430 -7.428 15.882 1.00 97.19 165 ALA A N 1
ATOM 1296 C CA . ALA A 1 165 ? -14.399 -8.057 17.198 1.00 97.19 165 ALA A CA 1
ATOM 1297 C C . ALA A 1 165 ? -15.519 -7.543 18.107 1.00 97.19 165 ALA A C 1
ATOM 1299 O O . ALA A 1 165 ? -16.148 -8.327 18.811 1.00 97.19 165 ALA A O 1
ATOM 1300 N N . MET A 1 166 ? -15.766 -6.231 18.091 1.00 97.25 166 MET A N 1
ATOM 1301 C CA . MET A 1 166 ? -16.750 -5.568 18.950 1.00 97.25 166 MET A CA 1
ATOM 1302 C C . MET A 1 166 ? -17.393 -4.398 18.207 1.00 97.25 166 MET A C 1
ATOM 1304 O O . MET A 1 166 ? -16.765 -3.811 17.322 1.00 97.25 166 MET A O 1
ATOM 1308 N N . VAL A 1 167 ? -18.619 -4.031 18.593 1.00 98.00 167 VAL A N 1
ATOM 1309 C CA . VAL A 1 167 ? -19.353 -2.881 18.040 1.00 98.00 167 VAL A CA 1
ATOM 1310 C C . VAL A 1 167 ? -20.062 -2.073 19.130 1.00 98.00 167 VAL A C 1
ATOM 1312 O O . VAL A 1 167 ? -20.338 -2.586 20.214 1.00 98.00 167 VAL A O 1
ATOM 1315 N N . GLY A 1 168 ? -20.391 -0.821 18.818 1.00 97.25 168 GLY A N 1
ATOM 1316 C CA . GLY A 1 168 ? -21.197 0.057 19.659 1.00 97.25 168 GLY A CA 1
ATOM 1317 C C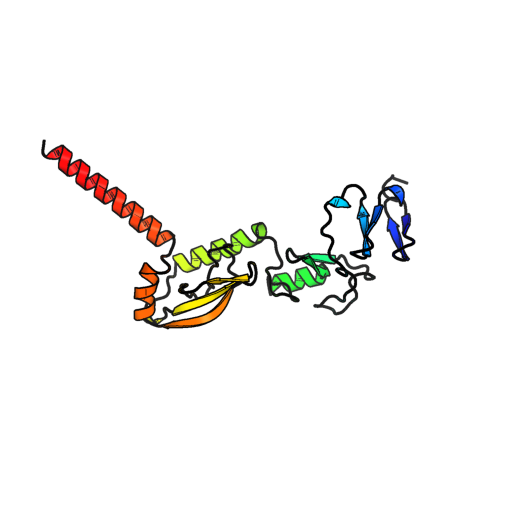 . GLY A 1 168 ? -20.461 0.561 20.908 1.00 97.25 168 GLY A C 1
ATOM 1318 O O . GLY A 1 168 ? -19.227 0.520 20.964 1.00 97.25 168 GLY A O 1
ATOM 1319 N N . PRO A 1 169 ? -21.201 1.008 21.939 1.00 96.62 169 PRO A N 1
ATOM 1320 C CA . PRO A 1 169 ? -20.619 1.658 23.117 1.00 96.62 169 PRO A CA 1
ATOM 1321 C C . PRO A 1 169 ? -19.559 0.813 23.839 1.00 96.62 169 PRO A C 1
ATOM 1323 O O . PRO A 1 169 ? -18.537 1.333 24.272 1.00 96.62 169 PRO A O 1
ATOM 1326 N N . GLN A 1 170 ? -19.741 -0.509 23.878 1.00 95.31 170 GLN A N 1
ATOM 1327 C CA . GLN A 1 170 ? -18.776 -1.441 24.474 1.00 95.31 170 GLN A CA 1
ATOM 1328 C C . GLN A 1 170 ? -17.439 -1.448 23.718 1.00 95.31 170 GLN A C 1
ATOM 1330 O O . GLN A 1 170 ? -16.375 -1.524 24.328 1.00 95.31 170 GLN A O 1
ATOM 1335 N N . ALA A 1 171 ? -17.479 -1.346 22.384 1.00 96.75 171 ALA A N 1
ATOM 1336 C CA . ALA A 1 171 ? -16.270 -1.209 21.578 1.00 96.75 171 ALA A CA 1
ATOM 1337 C C . ALA A 1 171 ? -15.599 0.146 21.814 1.00 96.75 171 ALA A C 1
ATOM 1339 O O . ALA A 1 171 ? -14.376 0.207 21.878 1.00 96.75 171 ALA A O 1
ATOM 1340 N N . HIS A 1 172 ? -16.384 1.218 21.958 1.00 95.31 172 HIS A N 1
ATOM 1341 C CA . HIS A 1 172 ? -15.857 2.548 22.250 1.00 95.31 172 HIS A CA 1
ATOM 1342 C C . HIS A 1 172 ? -15.058 2.562 23.558 1.00 95.31 172 HIS A C 1
ATOM 1344 O O . HIS A 1 172 ? -13.893 2.953 23.551 1.00 95.31 172 HIS A O 1
ATOM 1350 N N . GLU A 1 173 ? -15.648 2.069 24.650 1.00 94.69 173 GLU A N 1
ATOM 1351 C CA . GLU A 1 173 ? -14.993 1.981 25.961 1.00 94.69 173 GLU A CA 1
ATOM 1352 C C . GLU A 1 173 ? -13.717 1.132 25.911 1.00 94.69 173 GLU A C 1
ATOM 1354 O O . GLU A 1 173 ? -12.668 1.553 26.400 1.00 94.69 173 GLU A O 1
ATOM 1359 N N . PHE A 1 174 ? -13.777 -0.031 25.257 1.00 95.50 174 PHE A N 1
ATOM 1360 C CA . PHE A 1 174 ? -12.617 -0.901 25.070 1.00 95.50 174 PHE A CA 1
ATOM 1361 C C . PHE A 1 174 ? -11.478 -0.203 24.306 1.00 95.50 174 PHE A C 1
ATOM 1363 O O . PHE A 1 174 ? -10.319 -0.239 24.728 1.00 95.50 174 PHE A O 1
ATOM 1370 N N . LEU A 1 175 ? -11.800 0.473 23.199 1.00 94.44 175 LEU A N 1
ATOM 1371 C CA . LEU A 1 175 ? -10.820 1.137 22.336 1.00 94.44 175 LEU A CA 1
ATOM 1372 C C . LEU A 1 175 ? -10.163 2.354 22.990 1.00 94.44 175 LEU A C 1
ATOM 1374 O O . LEU A 1 175 ? -9.023 2.662 22.647 1.00 94.44 175 LEU A O 1
ATOM 1378 N N . MET A 1 176 ? -10.818 3.008 23.958 1.00 89.62 176 MET A N 1
ATOM 1379 C CA . MET A 1 176 ? -10.189 4.092 24.726 1.00 89.62 176 MET A CA 1
ATOM 1380 C C . MET A 1 176 ? -8.917 3.637 25.454 1.00 89.62 176 MET A C 1
ATOM 1382 O O . MET A 1 176 ? -8.033 4.456 25.704 1.00 89.62 176 MET A O 1
ATOM 1386 N N . VAL A 1 177 ? -8.818 2.344 25.777 1.00 90.06 177 VAL A N 1
ATOM 1387 C CA . VAL A 1 177 ? -7.661 1.743 26.451 1.00 90.06 177 VAL A CA 1
ATOM 1388 C C . VAL A 1 177 ? -6.789 0.953 25.475 1.00 90.06 177 VAL A C 1
ATOM 1390 O O . VAL A 1 177 ? -5.565 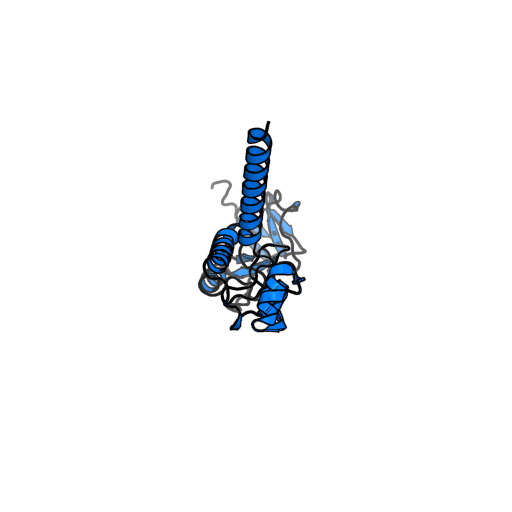1.022 25.559 1.00 90.06 177 VAL A O 1
ATOM 1393 N N . ALA A 1 178 ? -7.403 0.203 24.556 1.00 89.12 178 ALA A N 1
ATOM 1394 C CA . ALA A 1 178 ? -6.700 -0.748 23.695 1.00 89.12 178 ALA A CA 1
ATOM 1395 C C . ALA A 1 178 ? -6.026 -0.121 22.460 1.00 89.12 178 ALA A C 1
ATOM 1397 O O . ALA A 1 178 ? -4.982 -0.611 22.034 1.00 89.12 178 ALA A O 1
ATOM 1398 N N . ASP A 1 179 ? -6.583 0.954 21.892 1.00 86.69 179 ASP A N 1
ATOM 1399 C CA . ASP A 1 179 ? -5.995 1.673 20.748 1.00 86.69 179 ASP A CA 1
ATOM 1400 C C . ASP A 1 179 ? -6.167 3.191 20.919 1.00 86.69 179 ASP A C 1
ATOM 1402 O O . ASP A 1 179 ? -6.863 3.845 20.134 1.00 86.69 179 ASP A O 1
ATOM 1406 N N . PRO A 1 180 ? -5.558 3.779 21.966 1.00 78.12 180 PRO A N 1
ATOM 1407 C CA . PRO A 1 180 ? -5.683 5.200 22.224 1.00 78.12 180 PRO A CA 1
ATOM 1408 C C . PRO A 1 180 ? -5.138 6.009 21.042 1.00 78.12 180 PRO A C 1
ATOM 1410 O O . PRO A 1 180 ? -4.034 5.786 20.526 1.00 78.12 180 PRO A O 1
ATOM 1413 N N . HIS A 1 181 ? -5.932 6.981 20.599 1.00 70.56 181 HIS A N 1
ATOM 1414 C CA . HIS A 1 181 ? -5.519 7.884 19.536 1.00 70.56 181 HIS A CA 1
ATOM 1415 C C . HIS A 1 181 ? -4.314 8.731 20.005 1.00 70.56 181 HIS A C 1
ATOM 1417 O O . HIS A 1 181 ? -4.359 9.253 21.122 1.00 70.56 181 HIS A O 1
ATOM 1423 N N . PRO A 1 182 ? -3.258 8.932 19.186 1.00 66.12 182 PRO A N 1
ATOM 1424 C CA . PRO A 1 182 ? -2.056 9.676 19.588 1.00 66.12 182 PRO A CA 1
ATOM 1425 C C . PRO A 1 182 ? -2.345 11.066 20.173 1.00 66.12 182 PRO A C 1
ATOM 1427 O O . PRO A 1 182 ? -1.828 11.402 21.231 1.00 66.12 182 PRO A O 1
ATOM 1430 N N . LEU A 1 183 ? -3.258 11.832 19.564 1.00 61.56 183 LEU A N 1
ATOM 1431 C CA . LEU A 1 183 ? -3.657 13.143 20.101 1.00 61.56 183 LEU A CA 1
ATOM 1432 C C . LEU A 1 183 ? -4.340 13.066 21.480 1.00 61.56 183 LEU A C 1
ATOM 1434 O O . LEU A 1 183 ? -4.208 13.991 22.277 1.00 61.56 183 LEU A O 1
ATOM 1438 N N . HIS A 1 184 ? -5.052 11.976 21.795 1.00 61.31 184 HIS A N 1
ATOM 1439 C CA . HIS A 1 184 ? -5.609 11.785 23.139 1.00 61.31 184 HIS A CA 1
ATOM 1440 C C . HIS A 1 184 ? -4.512 11.485 24.163 1.00 61.31 184 HIS A C 1
ATOM 1442 O O . HIS A 1 184 ? -4.564 12.023 25.267 1.00 61.31 184 HIS A O 1
ATOM 1448 N N . LEU A 1 185 ? -3.498 10.693 23.800 1.00 61.69 185 LEU A N 1
ATOM 1449 C CA . LEU A 1 185 ? -2.325 10.462 24.651 1.00 61.69 185 LEU A CA 1
ATOM 1450 C C . LEU A 1 185 ? -1.564 11.767 24.921 1.00 61.69 185 LEU A C 1
ATOM 1452 O O . LEU A 1 185 ? -1.225 12.050 26.069 1.00 61.69 185 LEU A O 1
ATOM 1456 N N . GLU A 1 186 ? -1.337 12.583 23.891 1.00 61.88 186 GLU A N 1
ATOM 1457 C CA . GLU A 1 186 ? -0.666 13.881 24.021 1.00 61.88 186 GLU A CA 1
ATOM 1458 C C . GLU A 1 186 ? -1.463 14.850 24.907 1.00 61.88 186 GLU A C 1
ATOM 1460 O O . GLU A 1 186 ? -0.899 15.457 25.821 1.00 61.88 186 GLU A O 1
ATOM 1465 N N . ALA A 1 187 ? -2.782 14.945 24.711 1.00 61.09 187 ALA A N 1
ATOM 1466 C CA . ALA A 1 187 ? -3.651 15.776 25.544 1.00 61.09 187 ALA A CA 1
ATOM 1467 C C . ALA A 1 187 ? -3.655 15.322 27.017 1.00 61.09 187 ALA A C 1
ATOM 1469 O O . ALA A 1 187 ? -3.562 16.154 27.923 1.00 61.09 187 ALA A O 1
ATOM 1470 N N . GLN A 1 188 ? -3.705 14.011 27.274 1.00 63.84 188 GLN A N 1
ATOM 1471 C CA . GLN A 1 188 ? -3.650 13.452 28.629 1.00 63.84 188 GLN A CA 1
ATOM 1472 C C . GLN A 1 188 ? -2.300 13.720 29.309 1.00 63.84 188 GLN A C 1
ATOM 1474 O O . GLN A 1 188 ? -2.263 14.099 30.482 1.00 63.84 188 GLN A O 1
ATOM 1479 N N . GLN A 1 189 ? -1.186 13.590 28.581 1.00 71.12 189 GLN A N 1
ATOM 1480 C CA . GLN A 1 189 ? 0.152 13.888 29.102 1.00 71.12 189 GLN A CA 1
ATOM 1481 C C . GLN A 1 189 ? 0.314 15.374 29.444 1.00 71.12 189 GLN A C 1
ATOM 1483 O O . GLN A 1 189 ? 0.836 15.704 30.511 1.00 71.12 189 GLN A O 1
ATOM 1488 N N . GLN A 1 190 ? -0.172 16.278 28.588 1.00 72.56 190 GLN A N 1
ATOM 1489 C CA . GLN A 1 190 ? -0.130 17.721 28.844 1.00 72.56 190 GLN A CA 1
ATOM 1490 C C . GLN A 1 190 ? -0.963 18.105 30.075 1.00 72.56 190 GLN A C 1
ATOM 1492 O O . GLN A 1 190 ? -0.505 18.882 30.915 1.00 72.56 190 GLN A O 1
ATOM 1497 N N . GLN A 1 191 ? -2.154 17.522 30.233 1.00 71.88 191 GLN A N 1
ATOM 1498 C CA . GLN A 1 191 ? -2.989 17.739 31.418 1.00 71.88 191 GLN A CA 1
ATOM 1499 C C . GLN A 1 191 ? -2.323 17.214 32.698 1.00 71.88 191 GLN A C 1
ATOM 1501 O O . GLN A 1 191 ? -2.321 17.911 33.716 1.00 71.88 191 GLN A O 1
ATOM 1506 N N . ALA A 1 192 ? -1.703 16.031 32.653 1.00 76.50 192 ALA A N 1
ATOM 1507 C CA . ALA A 1 192 ? -0.978 15.464 33.790 1.00 76.50 192 ALA A CA 1
ATOM 1508 C C . ALA A 1 192 ? 0.222 16.335 34.209 1.00 76.50 192 ALA A C 1
ATOM 1510 O O . ALA A 1 192 ? 0.431 16.578 35.401 1.00 76.50 192 ALA A O 1
ATOM 1511 N N . GLN A 1 193 ? 0.973 16.872 33.240 1.00 82.50 193 GLN A N 1
ATOM 1512 C CA . GLN A 1 193 ? 2.082 17.797 33.498 1.00 82.50 193 GLN A CA 1
ATOM 1513 C C . GLN A 1 193 ? 1.599 19.110 34.130 1.00 82.50 193 GLN A C 1
ATOM 1515 O O . GLN A 1 193 ? 2.195 19.584 35.100 1.00 82.50 193 GLN A O 1
ATOM 1520 N N . GLN A 1 194 ? 0.494 19.681 33.640 1.00 80.25 194 GLN A N 1
ATOM 1521 C CA . GLN A 1 194 ? -0.095 20.893 34.218 1.00 80.25 194 GLN A CA 1
ATOM 1522 C C . GLN A 1 194 ? -0.591 20.665 35.653 1.00 80.25 194 GLN A C 1
ATOM 1524 O O . GLN A 1 194 ? -0.360 21.507 36.524 1.00 80.25 194 GLN A O 1
ATOM 1529 N N . GLN A 1 195 ? -1.217 19.518 35.935 1.00 80.25 195 GLN A N 1
ATOM 1530 C CA . GLN A 1 195 ? -1.654 19.167 37.290 1.00 80.25 195 GLN A CA 1
ATOM 1531 C C . GLN A 1 195 ? -0.467 19.007 38.246 1.00 80.25 195 GLN A C 1
ATOM 1533 O O . GLN A 1 195 ? -0.503 19.570 39.341 1.00 80.25 195 GLN A O 1
ATOM 1538 N N . GLN A 1 196 ? 0.613 18.337 37.821 1.00 81.44 196 GLN A N 1
ATOM 1539 C CA . GLN A 1 196 ? 1.842 18.226 38.616 1.00 81.44 196 GLN A CA 1
ATOM 1540 C C . GLN A 1 196 ? 2.455 19.595 38.932 1.00 81.44 196 GLN A C 1
ATOM 1542 O O . GLN A 1 196 ? 2.820 19.865 40.083 1.00 81.44 196 GLN A O 1
ATOM 1547 N N . GLN A 1 197 ? 2.522 20.489 37.942 1.00 79.62 197 GLN A N 1
ATOM 1548 C CA . GLN A 1 197 ? 3.023 21.851 38.136 1.00 79.62 197 GLN A CA 1
ATOM 1549 C C . GLN A 1 197 ? 2.159 22.636 39.134 1.00 79.62 197 GLN A C 1
ATOM 1551 O O . GLN A 1 197 ? 2.701 23.279 40.035 1.00 79.62 197 GLN A O 1
ATOM 1556 N N . GLN A 1 198 ? 0.830 22.527 39.056 1.00 78.94 198 GLN A N 1
ATOM 1557 C CA . GLN A 1 198 ? -0.082 23.174 40.005 1.00 78.94 198 GLN A CA 1
ATOM 1558 C C . GLN A 1 198 ? 0.036 22.598 41.424 1.00 78.94 198 GLN A C 1
ATOM 1560 O O . GLN A 1 198 ? 0.039 23.360 42.396 1.00 78.94 198 GLN A O 1
ATOM 1565 N N . THR A 1 199 ? 0.175 21.277 41.579 1.00 77.44 199 THR A N 1
ATOM 1566 C CA . THR A 1 199 ? 0.404 20.658 42.897 1.00 77.44 199 THR A CA 1
ATOM 1567 C C . THR A 1 199 ? 1.733 21.084 43.508 1.00 77.44 199 THR A C 1
ATOM 1569 O O . THR A 1 199 ? 1.778 21.400 44.697 1.00 77.44 199 THR A O 1
ATOM 1572 N N . ASN A 1 200 ? 2.792 21.183 42.700 1.00 75.56 200 ASN A N 1
ATOM 1573 C CA . ASN A 1 200 ? 4.093 21.657 43.162 1.00 75.56 200 ASN A CA 1
ATOM 1574 C C . ASN A 1 200 ? 4.010 23.125 43.598 1.00 75.56 200 ASN A C 1
ATOM 1576 O O . ASN A 1 200 ? 4.412 23.448 44.713 1.00 75.56 200 ASN A O 1
ATOM 1580 N N . GLN A 1 201 ? 3.387 24.002 42.806 1.00 71.38 201 GLN A N 1
ATOM 1581 C CA . GLN A 1 201 ? 3.189 25.413 43.172 1.00 71.38 201 GLN A CA 1
ATOM 1582 C C . GLN A 1 201 ? 2.365 25.594 44.460 1.00 71.38 201 GLN A C 1
ATOM 1584 O O . GLN A 1 201 ? 2.678 26.463 45.275 1.00 71.38 201 GLN A O 1
ATOM 1589 N N . ARG A 1 202 ? 1.342 24.759 44.696 1.00 69.50 202 ARG A N 1
ATOM 1590 C CA . ARG A 1 202 ? 0.573 24.765 45.958 1.00 69.50 202 ARG A CA 1
ATOM 1591 C C . ARG A 1 202 ? 1.398 24.292 47.156 1.00 69.50 202 ARG A C 1
ATOM 1593 O O . ARG A 1 202 ? 1.173 24.775 48.262 1.00 69.50 202 ARG A O 1
ATOM 1600 N N . ARG A 1 203 ? 2.341 23.371 46.944 1.00 65.25 203 ARG A N 1
ATOM 1601 C CA . ARG A 1 203 ? 3.247 22.864 47.983 1.00 65.25 203 ARG A CA 1
ATOM 1602 C C . ARG A 1 203 ? 4.293 23.909 48.383 1.00 65.25 203 ARG A C 1
ATOM 1604 O O . ARG A 1 203 ? 4.549 24.059 49.569 1.00 65.25 203 ARG A O 1
ATOM 1611 N N . TYR A 1 204 ? 4.810 24.681 47.424 1.00 57.06 204 TYR A N 1
ATOM 1612 C CA . TYR A 1 204 ? 5.757 25.776 47.681 1.00 57.06 204 TYR A CA 1
ATOM 1613 C C . TYR A 1 204 ? 5.123 27.024 48.318 1.00 57.06 204 TYR A C 1
ATOM 1615 O O . TYR A 1 204 ? 5.828 27.778 48.970 1.00 57.06 204 TYR A O 1
ATOM 1623 N N . ARG A 1 205 ? 3.807 27.245 48.176 1.00 60.34 205 ARG A N 1
ATOM 1624 C CA . ARG A 1 205 ? 3.079 28.365 48.818 1.00 60.34 205 ARG A CA 1
ATOM 1625 C C . ARG A 1 205 ? 2.602 28.091 50.254 1.00 60.34 205 ARG A C 1
ATOM 1627 O O . ARG A 1 205 ? 1.971 28.958 50.849 1.00 60.34 205 ARG A O 1
ATOM 1634 N N . ARG A 1 206 ? 2.814 26.880 50.781 1.00 56.59 206 ARG A N 1
ATOM 1635 C CA . ARG A 1 206 ? 2.450 26.477 52.157 1.00 56.59 206 ARG A CA 1
ATOM 1636 C C . ARG A 1 206 ? 3.658 26.409 53.107 1.00 56.59 206 ARG A C 1
ATOM 1638 O O . ARG A 1 206 ? 3.518 25.886 54.210 1.00 56.59 206 ARG A O 1
ATOM 1645 N N . ILE A 1 207 ? 4.809 26.909 52.660 1.00 50.91 207 ILE A N 1
ATOM 1646 C CA . ILE A 1 207 ? 6.030 27.153 53.440 1.00 50.91 207 ILE A CA 1
ATOM 1647 C C . ILE A 1 207 ? 6.181 28.670 53.533 1.00 50.91 207 ILE A C 1
ATOM 1649 O O . ILE A 1 207 ? 6.536 29.151 54.626 1.00 50.91 207 ILE A O 1
#